Protein AF-A0AAV5VZK2-F1 (afdb_monomer_lite)

Structure (mmCIF, N/CA/C/O backbone):
data_AF-A0AAV5VZK2-F1
#
_entry.id   AF-A0AAV5VZK2-F1
#
loop_
_atom_site.group_PDB
_atom_site.id
_atom_site.type_symbol
_atom_site.label_atom_id
_atom_site.label_alt_id
_atom_site.label_comp_id
_atom_site.label_asym_id
_atom_site.label_entity_id
_atom_site.label_seq_id
_atom_site.pdbx_PDB_ins_code
_atom_site.Cartn_x
_atom_site.Cartn_y
_atom_site.Cartn_z
_atom_site.occupancy
_atom_site.B_iso_or_equiv
_atom_site.auth_seq_id
_atom_site.auth_comp_id
_atom_site.auth_asym_id
_atom_site.auth_atom_id
_atom_site.pdbx_PDB_model_num
ATOM 1 N N . VAL A 1 1 ? -7.277 -7.892 4.803 1.00 38.78 1 VAL A N 1
ATOM 2 C CA . VAL A 1 1 ? -8.184 -7.573 5.928 1.00 38.78 1 VAL A CA 1
ATOM 3 C C . VAL A 1 1 ? -9.281 -6.712 5.345 1.00 38.78 1 VAL A C 1
ATOM 5 O O . VAL A 1 1 ? -9.037 -5.548 5.056 1.00 38.78 1 VAL A O 1
ATOM 8 N N . SER A 1 2 ? -10.396 -7.343 4.994 1.00 33.97 2 SER A N 1
ATOM 9 C CA . SER A 1 2 ? -11.474 -6.736 4.218 1.00 33.97 2 SER A CA 1
ATOM 10 C C . SER A 1 2 ? -12.214 -5.711 5.072 1.00 33.97 2 SER A C 1
ATOM 12 O O . SER A 1 2 ? -12.758 -6.052 6.118 1.00 33.97 2 SER A O 1
ATOM 14 N N . ILE A 1 3 ? -12.228 -4.452 4.639 1.00 44.94 3 ILE A N 1
ATOM 15 C CA . ILE A 1 3 ? -13.077 -3.410 5.243 1.00 44.94 3 ILE A CA 1
ATOM 16 C C . ILE A 1 3 ? -14.571 -3.739 4.986 1.00 44.94 3 ILE A C 1
ATOM 18 O O . ILE A 1 3 ? -15.445 -3.261 5.705 1.00 44.94 3 ILE A O 1
ATOM 22 N N . ASP A 1 4 ? -14.838 -4.681 4.070 1.00 41.97 4 ASP A N 1
ATOM 23 C CA . ASP A 1 4 ? -16.128 -5.341 3.809 1.00 41.97 4 ASP A CA 1
ATOM 24 C C . ASP A 1 4 ? -16.755 -6.029 5.038 1.00 41.97 4 ASP A C 1
ATOM 26 O O . ASP A 1 4 ? -17.923 -6.394 5.011 1.00 41.97 4 ASP A O 1
ATOM 30 N N . VAL A 1 5 ? -16.016 -6.212 6.140 1.00 50.72 5 VAL A N 1
ATOM 31 C CA . VAL A 1 5 ? -16.560 -6.833 7.364 1.00 50.72 5 VAL A CA 1
ATOM 32 C C . VAL A 1 5 ? -17.522 -5.900 8.114 1.00 50.72 5 VAL A C 1
ATOM 34 O O . VAL A 1 5 ? -18.302 -6.364 8.944 1.00 50.72 5 VAL A O 1
ATOM 37 N N . LEU A 1 6 ? -17.492 -4.587 7.856 1.00 53.50 6 LEU A N 1
ATOM 38 C CA . LEU A 1 6 ? -18.352 -3.641 8.573 1.00 53.50 6 LEU A CA 1
ATOM 39 C C . LEU A 1 6 ? -19.623 -3.263 7.822 1.00 53.50 6 LEU A C 1
ATOM 41 O O . LEU A 1 6 ? -20.631 -3.054 8.488 1.00 53.50 6 LEU A O 1
ATOM 45 N N . PHE A 1 7 ? -19.609 -3.180 6.494 1.00 55.09 7 PHE A N 1
ATOM 46 C CA . PHE A 1 7 ? -20.708 -2.584 5.738 1.00 55.09 7 PHE A CA 1
ATOM 47 C C . PHE A 1 7 ? -21.110 -3.446 4.557 1.00 55.09 7 PHE A C 1
ATOM 49 O O . PHE A 1 7 ? -20.271 -3.804 3.735 1.00 55.09 7 PHE A O 1
ATOM 56 N N . GLU A 1 8 ? -22.409 -3.682 4.438 1.00 72.12 8 GLU A N 1
ATOM 57 C CA . GLU A 1 8 ? -22.997 -4.207 3.219 1.00 72.12 8 GLU A CA 1
ATOM 58 C C . GLU A 1 8 ? -23.688 -3.050 2.485 1.00 72.12 8 GLU A C 1
ATOM 60 O O . GLU A 1 8 ? -24.590 -2.404 3.039 1.00 72.12 8 GLU A O 1
ATOM 65 N N . PRO A 1 9 ? -23.217 -2.694 1.278 1.00 63.25 9 PRO A N 1
ATOM 66 C CA . PRO A 1 9 ? -23.783 -1.579 0.538 1.00 63.25 9 PRO A CA 1
ATOM 67 C C . PRO A 1 9 ? -25.185 -1.933 0.023 1.00 63.25 9 PRO A C 1
ATOM 69 O O . PRO A 1 9 ? -25.384 -2.987 -0.576 1.00 63.25 9 PRO A O 1
ATOM 72 N N . ILE A 1 10 ? -26.145 -1.019 0.189 1.00 72.56 10 ILE A N 1
ATOM 73 C CA . ILE A 1 10 ? -27.457 -1.068 -0.465 1.00 72.56 10 ILE A CA 1
ATOM 74 C C . ILE A 1 10 ? -27.559 0.115 -1.436 1.00 72.56 10 ILE A C 1
ATOM 76 O O . ILE A 1 10 ? -27.563 1.278 -1.013 1.00 72.56 10 ILE A O 1
ATOM 80 N N . PRO A 1 11 ? -27.711 -0.138 -2.742 1.00 58.00 11 PRO A N 1
ATOM 81 C CA . PRO A 1 11 ? -27.994 0.923 -3.691 1.00 58.00 11 PRO A CA 1
ATOM 82 C C . PRO A 1 11 ? -29.446 1.401 -3.514 1.00 58.00 11 PRO A C 1
ATOM 84 O O . PRO A 1 11 ? -30.382 0.756 -3.978 1.00 58.00 11 PRO A O 1
ATOM 87 N N . LEU A 1 12 ? -29.645 2.541 -2.849 1.00 56.56 12 LEU A N 1
ATOM 88 C CA . LEU A 1 12 ? -30.903 3.290 -2.881 1.00 56.56 12 LEU A CA 1
ATOM 89 C C . LEU A 1 12 ? -30.721 4.490 -3.819 1.00 56.56 12 LEU A C 1
ATOM 91 O O . LEU A 1 12 ? -29.703 5.173 -3.792 1.00 56.56 12 LEU A O 1
ATOM 95 N N . PHE A 1 13 ? -31.689 4.757 -4.691 1.00 53.31 13 PHE A N 1
ATOM 96 C CA . PHE A 1 13 ? -31.654 5.946 -5.545 1.00 53.31 13 PHE A CA 1
ATOM 97 C C . PHE A 1 13 ? -32.448 7.066 -4.858 1.00 53.31 13 PHE A C 1
ATOM 99 O O . PHE A 1 13 ? -33.573 6.800 -4.430 1.00 53.31 13 PHE A O 1
ATOM 106 N N . PRO A 1 14 ? -31.931 8.304 -4.727 1.00 59.03 14 PRO A N 1
ATOM 107 C CA . PRO A 1 14 ? -30.653 8.841 -5.220 1.00 59.03 14 PRO A CA 1
ATOM 108 C C . PRO A 1 14 ? -29.470 8.770 -4.221 1.00 59.03 14 PRO A C 1
ATOM 110 O O . PRO A 1 14 ? -28.439 9.390 -4.471 1.00 59.03 14 PRO A O 1
ATOM 113 N N . ALA A 1 15 ? -29.596 8.074 -3.085 1.00 49.94 15 ALA A N 1
ATOM 114 C CA . ALA A 1 15 ? -28.609 8.095 -2.000 1.00 49.94 15 ALA A CA 1
ATOM 115 C C . ALA A 1 15 ? -27.993 6.715 -1.710 1.00 49.94 15 ALA A C 1
ATOM 117 O O . ALA A 1 15 ? -28.696 5.784 -1.323 1.00 49.94 15 ALA A O 1
ATOM 118 N N . TYR A 1 16 ? -26.663 6.604 -1.796 1.00 53.25 16 TYR A N 1
ATOM 119 C CA . TYR A 1 16 ? -25.951 5.404 -1.350 1.00 53.25 16 TYR A CA 1
ATOM 120 C C . TYR A 1 16 ? -26.172 5.179 0.148 1.00 53.25 16 TYR A C 1
ATOM 122 O O . TYR A 1 16 ? -25.845 6.025 0.980 1.00 53.25 16 TYR A O 1
ATOM 130 N N . CYS A 1 17 ? -26.730 4.019 0.471 1.00 65.75 17 CYS A N 1
ATOM 131 C CA . CYS A 1 17 ? -26.975 3.556 1.823 1.00 65.75 17 CYS A CA 1
ATOM 132 C C . CYS A 1 17 ? -26.085 2.337 2.077 1.00 65.75 17 CYS A C 1
ATOM 134 O O . CYS A 1 17 ? -25.749 1.586 1.165 1.00 65.75 17 CYS A O 1
ATOM 136 N N . GLY A 1 18 ? -25.676 2.130 3.316 1.00 72.94 18 GLY A N 1
ATOM 137 C CA . GLY A 1 18 ? -25.038 0.895 3.743 1.00 72.94 18 GLY A CA 1
ATOM 138 C C . GLY A 1 18 ? -25.534 0.584 5.137 1.00 72.94 18 GLY A C 1
ATOM 139 O O . GLY A 1 18 ? -25.609 1.485 5.976 1.00 72.94 18 GLY A O 1
ATOM 140 N N . TYR A 1 19 ? -25.894 -0.668 5.384 1.00 74.56 19 TYR A N 1
ATOM 141 C CA . TYR A 1 19 ? -26.182 -1.124 6.735 1.00 74.56 19 TYR A CA 1
ATOM 142 C C . TYR A 1 19 ? -24.957 -1.844 7.275 1.00 74.56 19 TYR A C 1
ATOM 144 O O . TYR A 1 19 ? -24.182 -2.462 6.543 1.00 74.56 19 TYR A O 1
ATOM 152 N N . CYS A 1 20 ? -24.743 -1.694 8.573 1.00 78.06 20 CYS A N 1
ATOM 153 C CA . CYS A 1 20 ? -23.583 -2.272 9.211 1.00 78.06 20 CYS A CA 1
ATOM 154 C C . CYS A 1 20 ? -23.882 -3.692 9.674 1.00 78.06 20 CYS A C 1
ATOM 156 O O . CYS A 1 20 ? -24.775 -3.897 10.494 1.00 78.06 20 CYS A O 1
ATOM 158 N N . VAL A 1 21 ? -23.110 -4.653 9.177 1.00 83.44 21 VAL A N 1
ATOM 159 C CA . VAL A 1 21 ? -23.257 -6.087 9.491 1.00 83.44 21 VAL A CA 1
ATOM 160 C C . VAL A 1 21 ? -22.137 -6.618 10.388 1.00 83.44 21 VAL A C 1
ATOM 162 O O . VAL A 1 21 ? -22.147 -7.784 10.778 1.00 83.44 21 VAL A O 1
ATOM 165 N N . GLY A 1 22 ? -21.192 -5.756 10.775 1.00 80.94 22 GLY A N 1
ATOM 166 C CA . GLY A 1 22 ? -20.082 -6.126 11.647 1.00 80.94 22 GLY A CA 1
ATOM 167 C C . GLY A 1 22 ? -20.503 -6.444 13.087 1.00 80.94 22 GLY A C 1
ATOM 168 O O . GLY A 1 22 ? -21.535 -5.989 13.580 1.00 80.94 22 GLY A O 1
ATOM 169 N N . PHE A 1 23 ? -19.641 -7.170 13.803 1.00 82.50 23 PHE A N 1
ATOM 170 C CA . PHE A 1 23 ? -19.834 -7.571 15.206 1.00 82.50 23 PHE A CA 1
ATOM 171 C C . PHE A 1 23 ? -20.256 -6.415 16.135 1.00 82.50 23 PHE A C 1
ATOM 173 O O . PHE A 1 23 ? -21.161 -6.570 16.949 1.00 82.50 23 PHE A O 1
ATOM 180 N N . LEU A 1 24 ? -19.655 -5.228 15.983 1.00 77.25 24 LEU A N 1
ATOM 181 C CA . LEU A 1 24 ? -20.012 -4.050 16.787 1.00 77.25 24 LEU A CA 1
ATOM 182 C C . LEU A 1 24 ? -21.459 -3.593 16.550 1.00 77.25 24 LEU A C 1
ATOM 184 O O . LEU A 1 24 ? -22.137 -3.170 17.481 1.00 77.25 24 LEU A O 1
ATOM 188 N N . CYS A 1 25 ? -21.958 -3.728 15.326 1.00 83.38 25 CYS A N 1
ATOM 189 C CA . CYS A 1 25 ? -23.323 -3.348 14.980 1.00 83.38 25 CYS A CA 1
ATOM 190 C C . CYS A 1 25 ? -24.346 -4.380 15.468 1.00 83.38 25 CYS A C 1
ATOM 192 O O . CYS A 1 25 ? -25.429 -3.995 15.899 1.00 83.38 25 CYS A O 1
ATOM 194 N N . GLN A 1 26 ? -23.973 -5.664 15.536 1.00 88.94 26 GLN A N 1
ATOM 195 C CA . GLN A 1 26 ? -24.780 -6.697 16.204 1.00 88.94 26 GLN A CA 1
ATOM 196 C C . GLN A 1 26 ? -24.903 -6.463 17.718 1.00 88.94 26 GLN A C 1
ATOM 198 O O . GLN A 1 26 ? -25.914 -6.817 18.316 1.00 88.94 26 GLN A O 1
ATOM 203 N N . LEU A 1 27 ? -23.910 -5.813 18.334 1.00 89.69 27 LEU A N 1
ATOM 204 C CA . LEU A 1 27 ? -23.958 -5.375 19.733 1.00 89.69 27 LEU A CA 1
ATOM 205 C C . LEU A 1 27 ? -24.731 -4.059 19.942 1.00 89.69 27 LEU A C 1
ATOM 207 O O . LEU A 1 27 ? -24.754 -3.534 21.053 1.00 89.69 27 LEU A O 1
ATOM 211 N N . GLY A 1 28 ? -25.350 -3.505 18.895 1.00 91.88 28 GLY A N 1
ATOM 212 C CA . GLY A 1 28 ? -26.108 -2.257 18.973 1.00 91.88 28 GLY A CA 1
ATOM 213 C C . GLY A 1 28 ? -25.241 -0.999 19.066 1.00 91.88 28 GLY A C 1
ATOM 214 O O . GLY A 1 28 ? -25.749 0.063 19.424 1.00 91.88 28 GLY A O 1
ATOM 215 N N . VAL A 1 29 ? -23.941 -1.083 18.754 1.00 84.19 29 VAL A N 1
ATOM 216 C CA . VAL A 1 29 ? -23.065 0.095 18.742 1.00 84.19 29 VAL A CA 1
ATOM 217 C C . VAL A 1 29 ? -23.435 0.988 17.552 1.00 84.19 29 VAL A C 1
ATOM 219 O O . VAL A 1 29 ? -23.438 0.512 16.412 1.00 84.19 29 VAL A O 1
ATOM 222 N N . PRO A 1 30 ? -23.713 2.288 17.771 1.00 81.69 30 PRO A N 1
ATOM 223 C CA . PRO A 1 30 ? -24.041 3.195 16.681 1.00 81.69 30 PRO A CA 1
ATOM 224 C C . PRO A 1 30 ? -22.914 3.289 15.646 1.00 81.69 30 PRO A C 1
ATOM 226 O O . PRO A 1 30 ? -21.729 3.346 15.981 1.00 81.69 30 PRO A O 1
ATOM 229 N N . LEU A 1 31 ? -23.303 3.373 14.374 1.00 74.81 31 LEU A N 1
ATOM 230 C CA . LEU A 1 31 ? -22.411 3.346 13.211 1.00 74.81 31 LEU A CA 1
ATOM 231 C C . LEU A 1 31 ? -21.247 4.344 13.282 1.00 74.81 31 LEU A C 1
ATOM 233 O O . LEU A 1 31 ? -20.118 4.034 12.903 1.00 74.81 31 LEU A O 1
ATOM 237 N N . GLN A 1 32 ? -21.540 5.539 13.790 1.00 73.50 32 GLN A N 1
ATOM 238 C CA . GLN A 1 32 ? -20.591 6.639 13.940 1.00 73.50 32 GLN A CA 1
ATOM 239 C C . GLN A 1 32 ? -19.396 6.223 14.809 1.00 73.50 32 GLN A C 1
ATOM 241 O O . GLN A 1 32 ? -18.252 6.519 14.469 1.00 73.50 32 GLN A O 1
ATOM 246 N N . TYR A 1 33 ? -19.646 5.468 15.884 1.00 68.62 33 TYR A N 1
ATOM 247 C CA . TYR A 1 33 ? -18.600 4.980 16.781 1.00 68.62 33 TYR A CA 1
ATOM 248 C C . TYR A 1 33 ? -17.798 3.834 16.165 1.00 68.62 33 TYR A C 1
ATOM 250 O O . TYR A 1 33 ? -16.581 3.794 16.327 1.00 68.62 33 TYR A O 1
ATOM 258 N N . SER A 1 34 ? -18.442 2.941 15.412 1.00 73.38 34 SER A N 1
ATOM 259 C CA . SER A 1 34 ? -17.761 1.837 14.719 1.00 73.38 34 SER A CA 1
ATOM 260 C C . SER A 1 34 ? -16.799 2.343 13.637 1.00 73.38 34 SER A C 1
ATOM 262 O O . SER A 1 34 ? -15.664 1.872 13.548 1.00 73.38 34 SER A O 1
ATOM 264 N N . LEU A 1 35 ? -17.210 3.348 12.854 1.00 74.19 35 LEU A N 1
ATOM 265 C CA . LEU A 1 35 ? -16.345 3.988 11.861 1.00 74.19 35 LEU A CA 1
ATOM 266 C C . LEU A 1 35 ? -15.203 4.767 12.528 1.00 74.19 35 LEU A C 1
ATOM 268 O O . LEU A 1 35 ? -14.050 4.625 12.122 1.00 74.19 35 LEU A O 1
ATOM 272 N N . ALA A 1 36 ? -15.504 5.536 13.579 1.00 68.75 36 ALA A N 1
ATOM 273 C CA . ALA A 1 36 ? -14.487 6.251 1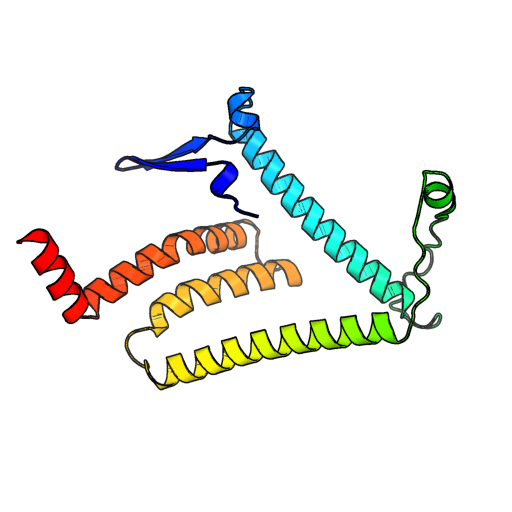4.347 1.00 68.75 36 ALA A CA 1
ATOM 274 C C . ALA A 1 36 ? -13.442 5.290 14.938 1.00 68.75 36 ALA A C 1
ATOM 276 O O . ALA A 1 36 ? -12.245 5.555 14.850 1.00 68.75 36 ALA A O 1
ATOM 277 N N . ALA A 1 37 ? -13.874 4.140 15.463 1.00 69.94 37 ALA A N 1
ATOM 278 C CA . ALA A 1 37 ? -12.983 3.104 15.974 1.00 69.94 37 ALA A CA 1
ATOM 279 C C . ALA A 1 37 ? -12.104 2.495 14.870 1.00 69.94 37 ALA A C 1
ATOM 281 O O . ALA A 1 37 ? -10.905 2.324 15.074 1.00 69.94 37 ALA A O 1
ATOM 282 N N . ALA A 1 38 ? -12.658 2.210 13.688 1.00 71.06 38 ALA A N 1
ATOM 283 C CA . ALA A 1 38 ? -11.893 1.670 12.564 1.00 71.06 38 ALA A CA 1
ATOM 284 C C . ALA A 1 38 ? -10.815 2.650 12.069 1.00 71.06 38 ALA A C 1
ATOM 286 O O . ALA A 1 38 ? -9.658 2.263 11.896 1.00 71.06 38 ALA A O 1
ATOM 287 N N . VAL A 1 39 ? -11.169 3.929 11.905 1.00 73.00 39 VAL A N 1
ATOM 288 C CA . VAL A 1 39 ? -10.223 4.990 11.521 1.00 73.00 39 VAL A CA 1
ATOM 289 C C . VAL A 1 39 ? -9.148 5.171 12.593 1.00 73.00 39 VAL A C 1
ATOM 291 O O . VAL A 1 39 ? -7.964 5.242 12.271 1.00 73.00 39 VAL A O 1
ATOM 294 N N . PHE A 1 40 ? -9.533 5.167 13.871 1.00 63.59 40 PHE A N 1
ATOM 295 C CA . PHE A 1 40 ? -8.599 5.255 14.991 1.00 63.59 40 PHE A CA 1
ATOM 296 C C . PHE A 1 40 ? -7.623 4.071 15.031 1.00 63.59 40 PHE A C 1
ATOM 298 O O . PHE A 1 40 ? -6.425 4.259 15.240 1.00 63.59 40 PHE A O 1
ATOM 305 N N . LEU A 1 41 ? -8.091 2.844 14.793 1.00 62.31 41 LEU A N 1
ATOM 306 C CA . LEU A 1 41 ? -7.234 1.656 14.730 1.00 62.31 41 LEU A CA 1
ATOM 307 C C . LEU A 1 41 ? -6.271 1.713 13.542 1.00 62.31 41 LEU A C 1
ATOM 309 O O . LEU A 1 41 ? -5.088 1.417 13.704 1.00 62.31 41 LEU A O 1
ATOM 313 N N . LEU A 1 42 ? -6.743 2.141 12.371 1.00 70.81 42 LEU A N 1
ATOM 314 C CA . LEU A 1 42 ? -5.901 2.289 11.186 1.00 70.81 42 LEU A CA 1
ATOM 315 C C . LEU A 1 42 ? -4.817 3.358 11.393 1.00 70.81 42 LEU A C 1
ATOM 317 O O . LEU A 1 42 ? -3.651 3.125 11.070 1.00 70.81 42 LEU A O 1
ATOM 321 N N . ALA A 1 43 ? -5.175 4.490 12.004 1.00 68.31 43 ALA A N 1
ATOM 322 C CA . ALA A 1 43 ? -4.229 5.537 12.378 1.00 68.31 43 ALA A CA 1
ATOM 323 C C . ALA A 1 43 ? -3.183 5.023 13.383 1.00 68.31 43 ALA A C 1
ATOM 325 O O . ALA A 1 43 ? -1.989 5.257 13.201 1.00 68.31 43 ALA A O 1
ATOM 326 N N . ASN A 1 44 ? -3.598 4.249 14.391 1.00 54.94 44 ASN A N 1
ATOM 327 C CA . ASN A 1 44 ? -2.678 3.637 15.354 1.00 54.94 44 ASN A CA 1
ATOM 328 C C . ASN A 1 44 ? -1.706 2.647 14.701 1.00 54.94 44 ASN A C 1
ATOM 330 O O . ASN A 1 44 ? -0.529 2.629 15.058 1.00 54.94 44 ASN A O 1
ATOM 334 N N . VAL A 1 45 ? -2.161 1.855 13.725 1.00 71.00 45 VAL A N 1
ATOM 335 C CA . VAL A 1 45 ? -1.278 0.973 12.945 1.00 71.00 45 VAL A CA 1
ATOM 336 C C . VAL A 1 45 ? -0.257 1.798 12.156 1.00 71.00 45 VAL A C 1
ATOM 338 O O . VAL A 1 45 ? 0.930 1.475 12.179 1.00 71.00 45 VAL A O 1
ATOM 341 N N . GLY A 1 46 ? -0.680 2.898 11.528 1.00 71.94 46 GLY A N 1
ATOM 342 C CA . GLY A 1 46 ? 0.220 3.824 10.835 1.00 71.94 46 GLY A CA 1
ATOM 343 C C . GLY A 1 46 ? 1.285 4.424 11.759 1.00 71.94 46 GLY A C 1
ATOM 344 O O . GLY A 1 46 ? 2.479 4.334 11.470 1.00 71.94 46 GLY A O 1
ATOM 345 N N . VAL A 1 47 ? 0.876 4.958 12.914 1.00 67.44 47 VAL A N 1
ATOM 346 C CA . VAL A 1 47 ? 1.789 5.519 13.926 1.00 67.44 47 VAL A CA 1
ATOM 347 C C . VAL A 1 47 ? 2.752 4.452 14.448 1.00 67.44 47 VAL A C 1
ATOM 349 O O . VAL A 1 47 ? 3.951 4.707 14.549 1.00 67.44 47 VAL A O 1
ATOM 352 N N . ALA A 1 48 ? 2.273 3.236 14.718 1.00 55.34 48 ALA A N 1
ATOM 353 C CA . ALA A 1 48 ? 3.118 2.136 15.174 1.00 55.34 48 ALA A CA 1
ATOM 354 C C . ALA A 1 48 ? 4.191 1.762 14.139 1.00 55.34 48 ALA A C 1
ATOM 356 O O . ALA A 1 48 ? 5.345 1.545 14.510 1.00 55.34 48 ALA A O 1
ATOM 357 N N . ILE A 1 49 ? 3.846 1.739 12.848 1.00 71.50 49 ILE A N 1
ATOM 358 C CA . ILE A 1 49 ? 4.802 1.483 11.762 1.00 71.50 49 ILE A CA 1
ATOM 359 C C . ILE A 1 49 ? 5.852 2.596 11.699 1.00 71.50 49 ILE A C 1
ATOM 361 O O . ILE A 1 49 ? 7.045 2.298 11.651 1.00 71.50 49 ILE A O 1
ATOM 365 N N . VAL A 1 50 ? 5.443 3.866 11.757 1.00 69.06 50 VAL A N 1
ATOM 366 C CA . VAL A 1 50 ? 6.367 5.013 11.711 1.00 69.06 50 VAL A CA 1
ATOM 367 C C . VAL A 1 50 ? 7.303 5.017 12.916 1.00 69.06 50 VAL A C 1
ATOM 369 O O . VAL A 1 50 ? 8.515 5.142 12.745 1.00 69.06 50 VAL A O 1
ATOM 372 N N . VAL A 1 51 ? 6.783 4.805 14.126 1.00 62.78 51 VAL A N 1
ATOM 373 C CA . VAL A 1 51 ? 7.591 4.717 15.351 1.00 62.78 51 VAL A CA 1
ATOM 374 C C . VAL A 1 51 ? 8.545 3.525 15.287 1.00 62.78 51 VAL A C 1
ATOM 376 O O . VAL A 1 51 ? 9.714 3.666 15.641 1.00 62.78 51 VAL A O 1
ATOM 379 N N . CYS A 1 52 ? 8.099 2.370 14.784 1.00 58.66 52 CYS A N 1
ATOM 380 C CA . CYS A 1 52 ? 8.950 1.193 14.603 1.00 58.66 52 CYS A CA 1
ATOM 381 C C . CYS A 1 52 ? 10.078 1.462 13.595 1.00 58.66 52 CYS A C 1
ATOM 383 O O . CYS A 1 52 ? 11.243 1.170 13.871 1.00 58.66 52 CYS A O 1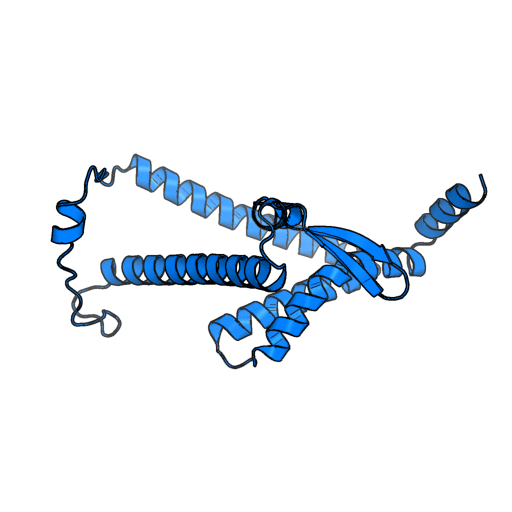
ATOM 385 N N . CYS A 1 53 ? 9.760 2.085 12.458 1.00 67.00 53 CYS A N 1
ATOM 386 C CA . CYS A 1 53 ? 10.735 2.509 11.460 1.00 67.00 53 CYS A CA 1
ATOM 387 C C . CYS A 1 53 ? 11.724 3.522 12.039 1.00 67.00 53 CYS A C 1
ATOM 389 O O . CYS A 1 53 ? 12.928 3.365 11.842 1.00 67.00 53 CYS A O 1
ATOM 391 N N . LEU A 1 54 ? 11.251 4.514 12.791 1.00 66.56 54 LEU A N 1
ATOM 392 C CA . LEU A 1 54 ? 12.086 5.526 13.427 1.00 66.56 54 LEU A CA 1
ATOM 393 C C . LEU A 1 54 ? 13.032 4.884 14.445 1.00 66.56 54 LEU A C 1
ATOM 395 O O . LEU A 1 54 ? 14.240 5.079 14.347 1.00 66.56 54 LEU A O 1
ATOM 399 N N . TYR A 1 55 ? 12.532 4.033 15.342 1.00 67.81 55 TYR A N 1
ATOM 400 C CA . TYR A 1 55 ? 13.372 3.281 16.281 1.00 67.81 55 TYR A CA 1
ATOM 401 C C . TYR A 1 55 ? 14.418 2.436 15.566 1.00 67.81 55 TYR A C 1
ATOM 403 O O . TYR A 1 55 ? 15.597 2.451 15.920 1.00 67.81 55 TYR A O 1
ATOM 411 N N . ARG A 1 56 ? 14.002 1.728 14.515 1.00 63.34 56 ARG A N 1
ATOM 412 C CA . ARG A 1 56 ? 14.894 0.893 13.716 1.00 63.34 56 ARG A CA 1
ATOM 413 C C . ARG A 1 56 ? 16.012 1.719 13.083 1.00 63.34 56 ARG A C 1
ATOM 415 O O . ARG A 1 56 ? 17.166 1.308 13.161 1.00 63.34 56 ARG A O 1
ATOM 422 N N . HIS A 1 57 ? 15.716 2.898 12.546 1.00 63.72 57 HIS A N 1
ATOM 423 C CA . HIS A 1 57 ? 16.734 3.787 11.981 1.00 63.72 57 HIS A CA 1
ATOM 424 C C . HIS A 1 57 ? 17.644 4.398 13.057 1.00 63.72 57 HIS A C 1
ATOM 426 O O . HIS A 1 57 ? 18.859 4.448 12.874 1.00 63.72 57 HIS A O 1
ATOM 432 N N . GLN A 1 58 ? 17.102 4.759 14.222 1.00 68.38 58 GLN A N 1
ATOM 433 C CA . GLN A 1 58 ? 17.876 5.297 15.348 1.00 68.38 58 GLN A CA 1
ATOM 434 C C . GLN A 1 58 ? 18.906 4.299 15.905 1.00 68.38 58 GLN A C 1
ATOM 436 O O . GLN A 1 58 ? 19.980 4.701 16.358 1.00 68.38 58 GLN A O 1
ATOM 441 N N . THR A 1 59 ? 18.629 2.993 15.813 1.00 59.97 59 THR A N 1
ATOM 442 C CA . THR A 1 59 ? 19.590 1.950 16.220 1.00 59.97 59 THR A CA 1
ATOM 443 C C . THR A 1 59 ? 20.766 1.773 15.256 1.00 59.97 59 THR A C 1
ATOM 445 O O . THR A 1 59 ? 21.803 1.261 15.669 1.00 59.97 59 THR A O 1
ATOM 448 N N . ILE A 1 60 ? 20.628 2.204 13.997 1.00 62.06 60 ILE A N 1
ATOM 449 C CA . ILE A 1 60 ? 21.651 2.048 12.947 1.00 62.06 60 ILE A CA 1
ATOM 450 C C . ILE A 1 60 ? 22.580 3.271 12.884 1.00 62.06 60 ILE A C 1
ATOM 452 O O . ILE A 1 60 ? 23.736 3.153 12.482 1.00 62.06 60 ILE A O 1
ATOM 456 N N . LEU A 1 61 ? 22.110 4.446 13.307 1.00 55.78 61 LEU A N 1
ATOM 457 C CA . LEU A 1 61 ? 22.901 5.674 13.272 1.00 55.78 61 LEU A CA 1
ATOM 458 C C . LEU A 1 61 ? 24.115 5.613 14.217 1.00 55.78 61 LEU A C 1
ATOM 460 O O . LEU A 1 61 ? 23.999 5.277 15.403 1.00 55.78 61 LEU A O 1
ATOM 464 N N . LEU A 1 62 ? 25.283 6.004 13.697 1.00 70.44 62 LEU A N 1
ATOM 465 C CA . LEU A 1 62 ? 26.516 6.189 14.469 1.00 70.44 62 LEU A CA 1
ATOM 466 C C . LEU A 1 62 ? 26.290 7.214 15.591 1.00 70.44 62 LEU A C 1
ATOM 468 O O . LEU A 1 62 ? 25.547 8.185 15.429 1.00 70.44 62 LEU A O 1
ATOM 472 N N . SER A 1 63 ? 26.930 6.998 16.742 1.00 72.50 63 SER A N 1
ATOM 473 C CA . SER A 1 63 ? 26.779 7.835 17.946 1.00 72.50 63 SER A CA 1
ATOM 474 C C . SER A 1 63 ? 27.134 9.311 17.734 1.00 72.50 63 SER A C 1
ATOM 476 O O . SER A 1 63 ? 26.668 10.157 18.491 1.00 72.50 63 SER A O 1
ATOM 478 N N . THR A 1 64 ? 27.910 9.626 16.699 1.00 79.19 64 THR A N 1
ATOM 479 C CA . THR A 1 64 ? 28.349 10.981 16.344 1.00 79.19 64 THR A CA 1
ATOM 480 C C . THR A 1 64 ? 27.412 11.712 15.377 1.00 79.19 64 THR A C 1
ATOM 482 O O . THR A 1 64 ? 27.592 12.909 15.166 1.00 79.19 64 THR A O 1
ATOM 485 N N . SER A 1 65 ? 26.410 11.042 14.788 1.00 80.00 65 SER A N 1
ATOM 486 C CA . SER A 1 65 ? 25.539 11.674 13.785 1.00 80.00 65 SER A CA 1
ATOM 487 C C . SER A 1 65 ? 24.538 12.654 14.415 1.00 80.00 65 SER A C 1
ATOM 489 O O . SER A 1 65 ? 23.956 12.376 15.465 1.00 80.00 65 SER A O 1
ATOM 491 N N . SER A 1 66 ? 24.298 13.788 13.753 1.00 79.31 66 SER A N 1
ATOM 492 C CA . SER A 1 66 ? 23.331 14.816 14.175 1.00 79.31 66 SER A CA 1
ATOM 493 C C . SER A 1 66 ? 21.869 14.358 14.106 1.00 79.31 66 SER A C 1
ATOM 495 O O . SER A 1 66 ? 21.029 14.916 14.803 1.00 79.31 66 SER A O 1
ATOM 497 N N . PHE A 1 67 ? 21.573 13.324 13.311 1.00 70.12 67 PHE A N 1
ATOM 498 C CA . PHE A 1 67 ? 20.236 12.739 13.154 1.00 70.12 67 PHE A CA 1
ATOM 499 C C . PHE A 1 67 ? 19.896 11.684 14.213 1.00 70.12 67 PHE A C 1
ATOM 501 O O . PHE A 1 67 ? 18.758 11.205 14.276 1.00 70.12 67 PHE A O 1
ATOM 508 N N . LYS A 1 68 ? 20.870 11.297 15.047 1.00 73.19 68 LYS A N 1
ATOM 509 C CA . LYS A 1 68 ? 20.615 10.414 16.179 1.00 73.19 68 LYS A CA 1
ATOM 510 C C . LYS A 1 68 ? 19.930 11.227 17.269 1.00 73.19 68 LYS A C 1
ATOM 512 O O . LYS A 1 68 ? 20.489 12.218 17.736 1.00 73.19 68 LYS A O 1
ATOM 517 N N . LEU A 1 69 ? 18.731 10.816 17.670 1.00 76.94 69 LEU A N 1
ATOM 518 C CA . LEU A 1 69 ? 17.989 11.425 18.767 1.00 76.94 69 LEU A CA 1
ATOM 519 C C . LEU A 1 69 ? 18.832 11.284 20.035 1.00 76.94 69 LEU A C 1
ATOM 521 O O . LEU A 1 69 ? 18.920 10.222 20.654 1.00 76.94 69 LEU A O 1
ATOM 525 N N . LYS A 1 70 ? 19.536 12.363 20.377 1.00 61.00 70 LYS A N 1
ATOM 526 C CA . LYS A 1 70 ? 20.312 12.463 21.605 1.00 61.00 70 LYS A CA 1
ATOM 527 C C . LYS A 1 70 ? 19.292 12.413 22.733 1.00 61.00 70 LYS A C 1
ATOM 529 O O . LYS A 1 70 ? 18.425 13.272 22.784 1.00 61.00 70 LYS A O 1
ATOM 534 N N . THR A 1 71 ? 19.401 11.409 23.601 1.00 58.09 71 THR A N 1
ATOM 535 C CA . THR A 1 71 ? 18.552 11.150 24.784 1.00 58.09 71 THR A CA 1
ATOM 536 C C . THR A 1 71 ? 17.234 10.394 24.566 1.00 58.09 71 THR A C 1
ATOM 538 O O . THR A 1 71 ? 16.165 10.851 24.949 1.00 58.09 71 THR A O 1
ATOM 541 N N . PHE A 1 72 ? 17.310 9.144 24.096 1.00 53.16 72 PHE A N 1
ATOM 542 C CA . PHE A 1 72 ? 16.346 8.139 24.561 1.00 53.16 72 PHE A CA 1
ATOM 543 C C . PHE A 1 72 ? 17.028 6.784 24.784 1.00 53.16 72 PHE A C 1
ATOM 545 O O . PHE A 1 72 ? 17.250 6.013 23.855 1.00 53.16 72 PHE A O 1
ATOM 552 N N . TYR A 1 73 ? 17.383 6.508 26.039 1.00 56.38 73 TYR A N 1
ATOM 553 C CA . TYR A 1 73 ? 17.608 5.151 26.529 1.00 56.38 73 TYR A CA 1
ATOM 554 C C . TYR A 1 73 ? 16.304 4.730 27.210 1.00 56.38 73 TYR A C 1
ATOM 556 O O . TYR A 1 73 ? 16.151 4.996 28.403 1.00 56.38 73 TYR A O 1
ATOM 564 N N . PRO A 1 74 ? 15.317 4.157 26.494 1.00 55.41 74 PRO A N 1
ATOM 565 C CA . PRO A 1 74 ? 14.162 3.613 27.179 1.00 55.41 74 PRO A CA 1
ATOM 566 C C . PRO A 1 74 ? 14.667 2.495 28.072 1.00 55.41 74 PRO A C 1
ATOM 568 O O . PRO A 1 74 ? 15.240 1.516 27.584 1.00 55.41 74 PRO A O 1
ATOM 571 N N . ASP A 1 75 ? 14.452 2.632 29.375 1.00 55.69 75 ASP A N 1
ATOM 572 C CA . ASP A 1 75 ? 14.597 1.517 30.289 1.00 55.69 75 ASP A CA 1
ATOM 573 C C . ASP A 1 75 ? 13.529 0.470 29.943 1.00 55.69 75 ASP A C 1
ATOM 575 O O . ASP A 1 75 ? 12.449 0.429 30.518 1.00 55.69 75 ASP A O 1
ATOM 579 N N . ILE A 1 76 ? 13.811 -0.386 28.962 1.00 63.25 76 ILE A N 1
ATOM 580 C CA . ILE A 1 76 ? 12.949 -1.500 28.554 1.00 63.25 76 ILE A CA 1
ATOM 581 C C . ILE A 1 76 ? 12.915 -2.621 29.609 1.00 63.25 76 ILE A C 1
ATOM 583 O O . ILE A 1 76 ? 12.313 -3.670 29.363 1.00 63.25 76 ILE A O 1
ATOM 587 N N . SER A 1 77 ? 13.503 -2.426 30.803 1.00 70.12 77 SER A N 1
ATOM 588 C CA . SER A 1 77 ? 13.377 -3.369 31.922 1.00 70.12 77 SER A CA 1
ATOM 589 C C . SER A 1 77 ? 11.923 -3.585 32.345 1.00 70.12 77 SER A C 1
ATOM 591 O O . SER A 1 77 ? 11.604 -4.642 32.889 1.00 70.12 77 SER A O 1
ATOM 593 N N . TRP A 1 78 ? 11.024 -2.636 32.056 1.00 61.53 78 TRP A N 1
ATOM 594 C CA . TRP A 1 78 ? 9.588 -2.801 32.289 1.00 61.53 78 TRP A CA 1
ATOM 595 C C . TRP A 1 78 ? 8.953 -3.827 31.333 1.00 61.53 78 TRP A C 1
ATOM 597 O O . TRP A 1 78 ? 8.108 -4.607 31.766 1.00 61.53 78 TRP A O 1
ATOM 607 N N . ILE A 1 79 ? 9.402 -3.896 30.070 1.00 57.78 79 ILE A N 1
ATOM 608 C CA . ILE A 1 79 ? 8.975 -4.911 29.084 1.00 57.78 79 ILE A CA 1
ATOM 609 C C . ILE A 1 79 ? 9.557 -6.273 29.471 1.00 57.78 79 ILE A C 1
ATOM 611 O O . ILE A 1 79 ? 8.859 -7.286 29.445 1.00 57.78 79 ILE A O 1
ATOM 615 N N . ARG A 1 80 ? 10.813 -6.280 29.939 1.00 54.47 80 ARG A N 1
ATOM 616 C CA . ARG A 1 80 ? 11.522 -7.471 30.430 1.00 54.47 80 ARG A CA 1
ATOM 617 C C . ARG A 1 80 ? 10.834 -8.143 31.630 1.00 54.47 80 ARG A C 1
ATOM 619 O O . ARG A 1 80 ? 11.054 -9.319 31.883 1.00 54.47 80 ARG A O 1
ATOM 626 N N . ARG A 1 81 ? 9.998 -7.414 32.377 1.00 63.25 81 ARG A N 1
ATOM 627 C CA . ARG A 1 81 ? 9.263 -7.929 33.546 1.00 63.25 81 ARG A CA 1
ATOM 628 C C . ARG A 1 81 ? 7.844 -8.426 33.234 1.00 63.25 81 ARG A C 1
ATOM 630 O O . ARG A 1 81 ? 7.237 -9.034 34.108 1.00 63.25 81 ARG A O 1
ATOM 637 N N . ARG A 1 82 ? 7.301 -8.188 32.029 1.00 55.34 82 ARG A N 1
ATOM 638 C CA . ARG A 1 82 ? 5.880 -8.446 31.700 1.00 55.34 82 ARG A CA 1
ATOM 639 C C . ARG A 1 82 ? 5.592 -9.706 30.868 1.00 55.34 82 ARG A C 1
ATOM 641 O O . ARG A 1 82 ? 4.447 -9.892 30.471 1.00 55.34 82 ARG A O 1
ATOM 648 N N . GLY A 1 83 ? 6.565 -10.592 30.639 1.00 64.44 83 GLY A N 1
ATOM 649 C CA . GLY A 1 83 ? 6.300 -11.922 30.064 1.00 64.44 83 GLY A CA 1
ATOM 650 C C . GLY A 1 83 ? 7.334 -12.417 29.053 1.00 64.44 83 GLY A C 1
ATOM 651 O O . GLY A 1 83 ? 8.406 -11.838 28.912 1.00 64.44 83 GLY A O 1
ATOM 652 N N . THR A 1 84 ? 7.006 -13.513 28.363 1.00 42.78 84 THR A N 1
ATOM 653 C CA . THR A 1 84 ? 7.862 -14.247 27.416 1.00 42.78 84 THR A CA 1
ATOM 654 C C . THR A 1 84 ? 8.177 -13.429 26.163 1.00 42.78 84 THR A C 1
ATOM 656 O O . THR A 1 84 ? 7.434 -13.452 25.184 1.00 42.78 84 THR A O 1
ATOM 659 N N . TYR A 1 85 ? 9.299 -12.716 26.172 1.00 46.94 85 TYR A N 1
ATOM 660 C CA . TYR A 1 85 ? 9.892 -12.157 24.960 1.00 46.94 85 TYR A CA 1
ATOM 661 C C . TYR A 1 85 ? 10.821 -13.191 24.327 1.00 46.94 85 TYR A C 1
ATOM 663 O O . TYR A 1 85 ? 11.699 -13.755 24.979 1.00 46.94 85 TYR A O 1
ATOM 671 N N . VAL A 1 86 ? 10.646 -13.417 23.029 1.00 40.78 86 VAL A N 1
ATOM 672 C CA . VAL A 1 86 ? 11.581 -14.217 22.241 1.00 40.78 86 VAL A CA 1
ATOM 673 C C . VAL A 1 86 ? 12.586 -13.260 21.617 1.00 40.78 86 VAL A C 1
ATOM 675 O O . VAL A 1 86 ? 12.285 -12.536 20.670 1.00 40.78 86 VAL A O 1
ATOM 678 N N . ALA A 1 87 ? 13.784 -13.219 22.192 1.00 45.41 87 ALA A N 1
ATOM 679 C CA . ALA A 1 87 ? 14.910 -12.515 21.604 1.00 45.41 87 ALA A CA 1
ATOM 680 C C . ALA A 1 87 ? 15.563 -13.435 20.567 1.00 45.41 87 ALA A C 1
ATOM 682 O O . ALA A 1 87 ? 16.234 -14.403 20.919 1.00 45.41 87 ALA A O 1
ATOM 683 N N . TYR A 1 88 ? 15.357 -13.148 19.284 1.00 44.66 88 TYR A N 1
ATOM 684 C CA . TYR A 1 88 ? 16.043 -13.867 18.216 1.00 44.66 88 TYR A CA 1
ATOM 685 C C . TYR A 1 88 ? 17.431 -13.270 18.016 1.00 44.66 88 TYR A C 1
ATOM 687 O O . TYR A 1 88 ? 17.574 -12.096 17.662 1.00 44.66 88 TYR A O 1
ATOM 695 N N . ASN A 1 89 ? 18.465 -14.087 18.214 1.00 64.00 89 ASN A N 1
ATOM 696 C CA . ASN A 1 89 ? 19.791 -13.727 17.739 1.00 64.00 89 ASN A CA 1
ATOM 697 C C . ASN A 1 89 ? 19.737 -13.579 16.219 1.00 64.00 89 ASN A C 1
ATOM 699 O O . ASN A 1 89 ? 19.139 -14.402 15.524 1.00 64.00 89 ASN A O 1
ATOM 703 N N . ARG A 1 90 ? 20.351 -12.511 15.703 1.00 48.09 90 ARG A N 1
ATOM 704 C CA . ARG A 1 90 ? 20.440 -12.277 14.261 1.00 48.09 90 ARG A CA 1
ATOM 705 C C . ARG A 1 90 ? 21.306 -13.372 13.646 1.00 48.09 90 ARG A C 1
ATOM 707 O O . ARG A 1 90 ? 22.528 -13.278 13.663 1.00 48.09 90 ARG A O 1
ATOM 714 N N . THR A 1 91 ? 20.674 -14.417 13.129 1.00 76.06 91 THR A N 1
ATOM 715 C CA . THR A 1 91 ? 21.357 -15.448 12.350 1.00 76.06 91 THR A CA 1
ATOM 716 C C . THR A 1 91 ? 21.471 -14.991 10.894 1.00 76.06 91 THR A C 1
ATOM 718 O O . THR A 1 91 ? 20.605 -14.249 10.411 1.00 76.06 91 THR A O 1
ATOM 721 N N . PRO A 1 92 ? 22.501 -15.438 10.154 1.00 80.62 92 PRO A N 1
ATOM 722 C CA . PRO A 1 92 ? 22.619 -15.147 8.723 1.00 80.62 92 PRO A CA 1
ATOM 723 C C . PRO A 1 92 ? 21.381 -15.608 7.932 1.00 80.62 92 PRO A C 1
ATOM 725 O O . PRO A 1 92 ? 21.012 -14.976 6.947 1.00 80.62 92 PRO A O 1
ATOM 728 N N . VAL A 1 93 ? 20.682 -16.642 8.414 1.00 68.25 93 VAL A N 1
ATOM 729 C CA . VAL A 1 93 ? 19.430 -17.149 7.831 1.00 68.25 93 VAL A CA 1
ATOM 730 C C . VAL A 1 93 ? 18.305 -16.109 7.893 1.00 68.25 93 VAL A C 1
ATOM 732 O O . VAL A 1 93 ? 17.672 -15.835 6.877 1.00 68.25 93 VAL A O 1
ATOM 735 N N . ILE A 1 94 ? 18.074 -15.478 9.052 1.00 58.88 94 ILE A N 1
ATOM 736 C CA . ILE A 1 94 ? 17.021 -14.455 9.216 1.00 58.88 94 ILE A CA 1
ATOM 737 C C . ILE A 1 94 ? 17.319 -13.223 8.353 1.00 58.88 94 ILE A C 1
ATOM 739 O O . ILE A 1 94 ? 16.415 -12.648 7.745 1.00 58.88 94 ILE A O 1
ATOM 743 N N . VAL A 1 95 ? 18.594 -12.836 8.260 1.00 72.00 95 VAL A N 1
ATOM 744 C CA . VAL A 1 95 ? 19.038 -11.749 7.375 1.00 72.00 95 VAL A CA 1
ATOM 745 C C . VAL A 1 95 ? 18.781 -12.106 5.909 1.00 72.00 95 VAL A C 1
ATOM 747 O O . VAL A 1 95 ? 18.242 -11.281 5.173 1.00 72.00 95 VAL A O 1
ATOM 750 N N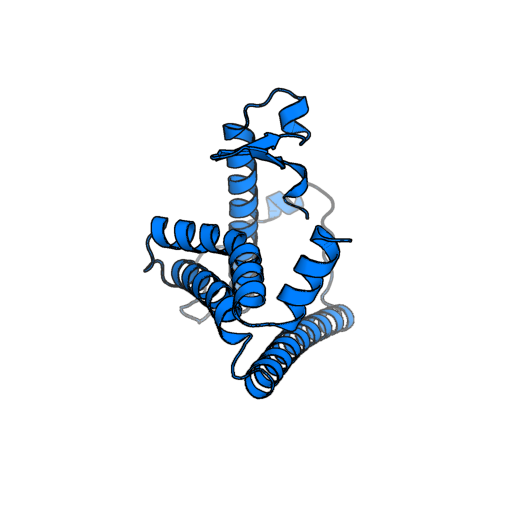 . GLY A 1 96 ? 19.081 -13.343 5.503 1.00 80.50 96 GLY A N 1
ATOM 751 C CA . GLY A 1 96 ? 18.800 -13.851 4.159 1.00 80.50 96 GLY A CA 1
ATOM 752 C C . GLY A 1 96 ? 17.313 -13.796 3.795 1.00 80.50 96 GLY A C 1
ATOM 753 O O . GLY A 1 96 ? 16.970 -13.296 2.727 1.00 80.50 96 GLY A O 1
ATOM 754 N N . ILE A 1 97 ? 16.423 -14.214 4.703 1.00 64.94 97 ILE A N 1
ATOM 755 C CA . ILE A 1 97 ? 14.962 -14.141 4.505 1.00 64.94 97 ILE A CA 1
ATOM 756 C C . ILE A 1 97 ? 14.503 -12.690 4.302 1.00 64.94 97 ILE A C 1
ATOM 758 O O . ILE A 1 97 ? 13.673 -12.414 3.437 1.00 64.94 97 ILE A O 1
ATOM 762 N N . PHE A 1 98 ? 15.051 -11.746 5.068 1.00 58.47 98 PHE A N 1
ATOM 763 C CA . PHE A 1 98 ? 14.673 -10.337 4.954 1.00 58.47 98 PHE A CA 1
ATOM 764 C C . PHE A 1 98 ? 15.138 -9.717 3.629 1.00 58.47 98 PHE A C 1
ATOM 766 O O . PHE A 1 98 ? 14.374 -9.000 2.985 1.00 58.47 98 PHE A O 1
ATOM 773 N N . ILE A 1 99 ? 16.367 -10.022 3.198 1.00 78.25 99 ILE A N 1
ATOM 774 C CA . ILE A 1 99 ? 16.893 -9.595 1.893 1.00 78.25 99 ILE A CA 1
ATOM 775 C C . ILE A 1 99 ? 16.025 -10.162 0.766 1.00 78.25 99 ILE A C 1
ATOM 777 O O . ILE A 1 99 ? 15.640 -9.423 -0.138 1.00 78.25 99 ILE A O 1
ATOM 781 N N . PHE A 1 100 ? 15.663 -11.444 0.854 1.00 79.69 100 PHE A N 1
ATOM 782 C CA . PHE A 1 100 ? 14.774 -12.093 -0.105 1.00 79.69 100 PHE A CA 1
ATOM 783 C C . PHE A 1 100 ? 13.413 -11.389 -0.190 1.00 79.69 100 PHE A C 1
ATOM 785 O O . PHE A 1 100 ? 12.956 -11.060 -1.281 1.00 79.69 100 PHE A O 1
ATOM 792 N N . LEU A 1 101 ? 12.791 -11.081 0.950 1.00 64.44 101 LEU A N 1
ATOM 793 C CA . LEU A 1 101 ? 11.485 -10.420 0.988 1.00 64.44 101 LEU A CA 1
ATOM 794 C C . LEU A 1 101 ? 11.524 -9.002 0.392 1.00 64.44 101 LEU A C 1
ATOM 796 O O . LEU A 1 101 ? 10.635 -8.630 -0.371 1.00 64.44 101 LEU A O 1
ATOM 800 N N . VAL A 1 102 ? 12.572 -8.223 0.677 1.00 71.00 102 VAL A N 1
ATOM 801 C CA . VAL A 1 102 ? 12.771 -6.898 0.063 1.00 71.00 102 VAL A CA 1
ATOM 802 C C . VAL A 1 102 ? 12.970 -7.017 -1.449 1.00 71.00 102 VAL A C 1
ATOM 804 O O . VAL A 1 102 ? 12.372 -6.249 -2.202 1.00 71.00 102 VAL A O 1
ATOM 807 N N . ALA A 1 103 ? 13.756 -7.995 -1.905 1.00 77.69 103 ALA A N 1
ATOM 808 C CA . ALA A 1 103 ? 13.953 -8.243 -3.329 1.00 77.69 103 ALA A CA 1
ATOM 809 C C . ALA A 1 103 ? 12.629 -8.587 -4.035 1.00 77.69 103 ALA A C 1
ATOM 811 O O . ALA A 1 103 ? 12.349 -8.035 -5.097 1.00 77.69 103 ALA A O 1
ATOM 812 N N . VAL A 1 104 ? 11.775 -9.417 -3.423 1.00 72.56 104 VAL A N 1
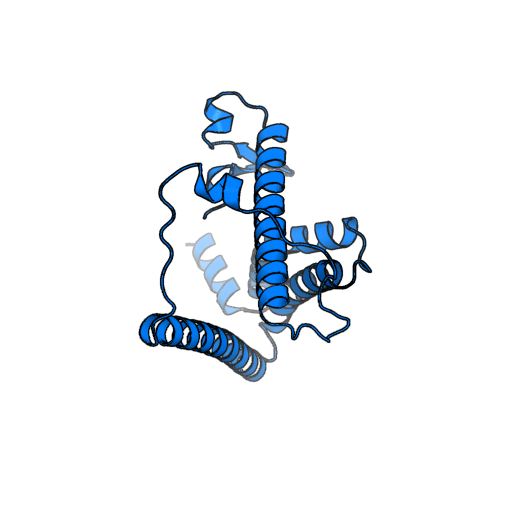ATOM 813 C CA . VAL A 1 104 ? 10.433 -9.740 -3.945 1.00 72.56 104 VAL A CA 1
ATOM 814 C C . VAL A 1 104 ? 9.562 -8.487 -4.071 1.00 72.56 104 VAL A C 1
ATOM 816 O O . VAL A 1 104 ? 8.917 -8.303 -5.101 1.00 72.56 104 VAL A O 1
ATOM 819 N N . ILE A 1 105 ? 9.573 -7.595 -3.075 1.00 72.38 105 ILE A N 1
ATOM 820 C CA . ILE A 1 105 ? 8.802 -6.341 -3.120 1.00 72.38 105 ILE A CA 1
ATOM 821 C C . ILE A 1 105 ? 9.288 -5.437 -4.258 1.00 72.38 105 ILE A C 1
ATOM 823 O O . ILE A 1 105 ? 8.471 -4.913 -5.014 1.00 72.38 105 ILE A O 1
ATOM 827 N N . ILE A 1 106 ? 10.604 -5.281 -4.422 1.00 80.00 106 ILE A N 1
ATOM 828 C CA . ILE A 1 106 ? 11.178 -4.480 -5.513 1.00 80.00 106 ILE A CA 1
ATOM 829 C C . ILE A 1 106 ? 10.792 -5.074 -6.871 1.00 80.00 106 ILE A C 1
ATOM 831 O O . ILE A 1 106 ? 10.335 -4.342 -7.748 1.00 80.00 106 ILE A O 1
ATOM 835 N N . MET A 1 107 ? 10.916 -6.395 -7.039 1.00 70.00 107 MET A N 1
ATOM 836 C CA . MET A 1 107 ? 10.510 -7.069 -8.275 1.00 70.00 107 MET A CA 1
ATOM 837 C C . MET A 1 107 ? 9.019 -6.887 -8.567 1.00 70.00 107 MET A C 1
ATOM 839 O O . MET A 1 107 ? 8.666 -6.637 -9.715 1.00 70.00 107 MET A O 1
ATOM 843 N N . ALA A 1 108 ? 8.152 -6.947 -7.553 1.00 68.25 108 ALA A N 1
ATOM 844 C CA . ALA A 1 108 ? 6.720 -6.715 -7.718 1.00 68.25 108 ALA A CA 1
ATOM 845 C C . ALA A 1 108 ? 6.423 -5.279 -8.181 1.00 68.25 108 ALA A C 1
ATOM 847 O O . ALA A 1 108 ? 5.677 -5.090 -9.138 1.00 68.25 108 ALA A O 1
ATOM 848 N N . VAL A 1 109 ? 7.051 -4.270 -7.566 1.00 77.62 109 VAL A N 1
ATOM 849 C CA . VAL A 1 109 ? 6.901 -2.861 -7.972 1.00 77.62 109 VAL A CA 1
ATOM 850 C C . VAL A 1 109 ? 7.409 -2.640 -9.398 1.00 77.62 109 VAL A C 1
ATOM 852 O O . VAL A 1 109 ? 6.738 -1.976 -10.188 1.00 77.62 109 VAL A O 1
ATOM 855 N N . MET A 1 110 ? 8.553 -3.226 -9.761 1.00 78.25 110 MET A N 1
ATOM 856 C CA . MET A 1 110 ? 9.082 -3.128 -11.124 1.00 78.25 110 MET A CA 1
ATOM 857 C C . MET A 1 110 ? 8.196 -3.844 -12.145 1.00 78.25 110 MET A C 1
ATOM 859 O O . MET A 1 110 ? 7.938 -3.285 -13.204 1.00 78.25 110 MET A O 1
ATOM 863 N N . ALA A 1 111 ? 7.697 -5.044 -11.840 1.00 69.81 111 ALA A N 1
ATOM 864 C CA . ALA A 1 111 ? 6.795 -5.784 -12.721 1.00 69.81 111 ALA A CA 1
ATOM 865 C C . ALA A 1 111 ? 5.490 -5.018 -12.948 1.00 69.81 111 ALA A C 1
ATOM 867 O O . ALA A 1 111 ? 5.038 -4.900 -14.084 1.00 69.81 111 ALA A O 1
ATOM 868 N N . ILE A 1 112 ? 4.935 -4.428 -11.887 1.00 73.69 112 ILE A N 1
ATOM 869 C CA . ILE A 1 112 ? 3.786 -3.531 -11.967 1.00 73.69 112 ILE A CA 1
ATOM 870 C C . ILE A 1 112 ? 4.125 -2.330 -12.865 1.00 73.69 112 ILE A C 1
ATOM 872 O O . ILE A 1 112 ? 3.391 -2.065 -13.810 1.00 73.69 112 ILE A O 1
ATOM 876 N N . GLY A 1 113 ? 5.259 -1.653 -12.653 1.00 80.12 113 GLY A N 1
ATOM 877 C CA . GLY A 1 113 ? 5.708 -0.514 -13.468 1.00 80.12 113 GLY A CA 1
ATOM 878 C C . GLY A 1 113 ? 5.953 -0.844 -14.947 1.00 80.12 113 GLY A C 1
ATOM 879 O O . GLY A 1 113 ? 5.605 -0.058 -15.826 1.00 80.12 113 GLY A O 1
ATOM 880 N N . LEU A 1 114 ? 6.508 -2.018 -15.246 1.00 78.19 114 LEU A N 1
ATOM 881 C CA . LEU A 1 114 ? 6.722 -2.497 -16.613 1.00 78.19 114 LEU A CA 1
ATOM 882 C C . LEU A 1 114 ? 5.413 -2.914 -17.276 1.00 78.19 114 LEU A C 1
ATOM 884 O O . LEU A 1 114 ? 5.194 -2.583 -18.437 1.00 78.19 114 LEU A O 1
ATOM 888 N N . MET 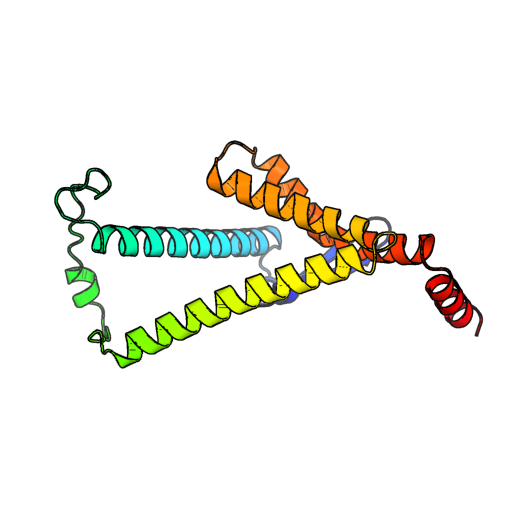A 1 115 ? 4.522 -3.581 -16.539 1.00 68.81 115 MET A N 1
ATOM 889 C CA . MET A 1 115 ? 3.160 -3.850 -16.990 1.00 68.81 115 MET A CA 1
ATOM 890 C C . MET A 1 115 ? 2.445 -2.531 -17.290 1.00 68.81 115 MET A C 1
ATOM 892 O O . MET A 1 115 ? 1.815 -2.428 -18.331 1.00 68.81 115 MET A O 1
ATOM 896 N N . PHE A 1 116 ? 2.610 -1.501 -16.454 1.00 62.31 116 PHE A N 1
ATOM 897 C CA . PHE A 1 116 ? 2.095 -0.151 -16.693 1.00 62.31 116 PHE A CA 1
ATOM 898 C C . PHE A 1 116 ? 2.671 0.484 -17.960 1.00 62.31 116 PHE A C 1
ATOM 900 O O . PHE A 1 116 ? 1.912 0.990 -18.781 1.00 62.31 116 PHE A O 1
ATOM 907 N N . LEU A 1 117 ? 3.989 0.445 -18.154 1.00 77.25 117 LEU A N 1
ATOM 908 C CA . LEU A 1 117 ? 4.634 0.972 -19.359 1.00 77.25 117 LEU A CA 1
ATOM 909 C C . LEU A 1 117 ? 4.172 0.234 -20.616 1.00 77.25 117 LEU A C 1
ATOM 911 O O . LEU A 1 117 ? 3.837 0.874 -21.609 1.00 77.25 117 LEU A O 1
ATOM 915 N N . HIS A 1 118 ? 4.108 -1.095 -20.564 1.00 72.94 118 HIS A N 1
ATOM 916 C CA . HIS A 1 118 ? 3.637 -1.928 -21.663 1.00 72.94 118 HIS A CA 1
ATOM 917 C C . HIS A 1 118 ? 2.156 -1.679 -21.962 1.00 72.94 118 HIS A C 1
ATOM 919 O O . HIS A 1 118 ? 1.782 -1.523 -23.116 1.00 72.94 118 HIS A O 1
ATOM 925 N N . LEU A 1 119 ? 1.317 -1.566 -20.934 1.00 60.59 119 LEU A N 1
ATOM 926 C CA . LEU A 1 119 ? -0.100 -1.230 -21.040 1.00 60.59 119 LEU A CA 1
ATOM 927 C C . LEU A 1 119 ? -0.290 0.157 -21.664 1.00 60.59 119 LEU A C 1
ATOM 929 O O . LEU A 1 119 ? -1.085 0.299 -22.582 1.00 60.59 119 LEU A O 1
ATOM 933 N N . VAL A 1 120 ? 0.463 1.170 -21.231 1.00 65.81 120 VAL A N 1
ATOM 934 C CA . VAL A 1 120 ? 0.407 2.527 -21.800 1.00 65.81 120 VAL A CA 1
ATOM 935 C C . VAL A 1 120 ? 0.897 2.539 -23.246 1.00 65.81 120 VAL A C 1
ATOM 937 O O . VAL A 1 120 ? 0.263 3.172 -24.085 1.00 65.81 120 VAL A O 1
ATOM 940 N N . TYR A 1 121 ? 1.983 1.827 -23.549 1.00 78.12 121 TYR A N 1
ATOM 941 C CA . TYR A 1 121 ? 2.539 1.706 -24.896 1.00 78.12 121 TYR A CA 1
ATOM 942 C C . TYR A 1 121 ? 1.579 0.985 -25.853 1.00 78.12 121 TYR A C 1
ATOM 944 O O . TYR A 1 121 ? 1.336 1.458 -26.960 1.00 78.12 121 TYR A O 1
ATOM 952 N N . THR A 1 122 ? 0.979 -0.120 -25.410 1.00 67.50 122 THR A N 1
ATOM 953 C CA . THR A 1 122 ? 0.085 -0.955 -26.222 1.00 67.50 122 THR A CA 1
ATOM 954 C C . THR A 1 122 ? -1.337 -0.379 -26.311 1.00 67.50 122 THR A C 1
ATOM 956 O O . THR A 1 122 ? -2.003 -0.550 -27.329 1.00 67.50 122 THR A O 1
ATOM 959 N N . LEU A 1 123 ? -1.825 0.338 -25.287 1.00 62.97 123 LEU A N 1
ATOM 960 C CA . LEU A 1 123 ? -3.213 0.829 -25.187 1.00 62.97 123 LEU A CA 1
ATOM 961 C C . LEU A 1 123 ? -3.334 2.360 -25.242 1.00 62.97 123 LEU A C 1
ATOM 963 O O . LEU A 1 123 ? -4.285 2.910 -24.676 1.00 62.97 123 LEU A O 1
ATOM 967 N N . GLN A 1 124 ? -2.428 3.041 -25.961 1.00 57.50 124 GLN A N 1
ATOM 968 C CA . GLN A 1 124 ? -2.287 4.508 -26.082 1.00 57.50 124 GLN A CA 1
ATOM 969 C C . GLN A 1 124 ? -3.562 5.337 -26.386 1.00 57.50 124 GLN A C 1
ATOM 971 O O . GLN A 1 124 ? -3.474 6.560 -26.461 1.00 57.50 124 GLN A O 1
ATOM 976 N N . ARG A 1 125 ? -4.763 4.759 -26.527 1.00 57.09 125 ARG A N 1
ATOM 977 C CA . ARG A 1 125 ? -6.009 5.534 -26.681 1.00 57.09 125 ARG A CA 1
ATOM 978 C C . ARG A 1 125 ? -7.191 5.184 -25.777 1.00 57.09 125 ARG A C 1
ATOM 980 O O . ARG A 1 125 ? -8.119 5.982 -25.755 1.00 57.09 125 ARG A O 1
ATOM 987 N N . GLN A 1 126 ? -7.208 4.072 -25.035 1.00 53.88 126 GLN A N 1
ATOM 988 C CA . GLN A 1 126 ? -8.449 3.649 -24.345 1.00 53.88 126 GLN A CA 1
ATOM 989 C C . GLN A 1 126 ? -8.340 3.494 -22.821 1.00 53.88 126 GLN A C 1
ATOM 991 O O . GLN A 1 126 ? -9.347 3.655 -22.139 1.00 53.88 126 GLN A O 1
ATOM 996 N N . LEU A 1 127 ? -7.142 3.264 -22.265 1.00 58.41 127 LEU A N 1
ATOM 997 C CA . LEU A 1 127 ? -6.989 2.913 -20.841 1.00 58.41 127 LEU A CA 1
ATOM 998 C C . LEU A 1 127 ? -6.226 3.940 -19.983 1.00 58.41 127 LEU A C 1
ATOM 1000 O O . LEU A 1 127 ? -6.058 3.737 -18.784 1.00 58.41 127 LEU A O 1
ATOM 1004 N N . GLY A 1 128 ? -5.777 5.056 -20.567 1.00 65.56 128 GLY A N 1
ATOM 1005 C CA . GLY A 1 128 ? -5.054 6.097 -19.825 1.00 65.56 128 GLY A CA 1
ATOM 1006 C C . GLY A 1 128 ? -5.934 6.872 -18.836 1.00 65.56 128 GLY A C 1
ATOM 1007 O O . GLY A 1 128 ? -5.466 7.260 -17.770 1.00 65.56 128 GLY A O 1
ATOM 1008 N N . MET A 1 129 ? -7.221 7.066 -19.152 1.00 67.12 129 MET A N 1
ATOM 1009 C CA . MET A 1 129 ? -8.110 7.902 -18.334 1.00 67.12 129 MET A CA 1
ATOM 1010 C C . MET A 1 129 ? -8.471 7.279 -16.967 1.00 67.12 129 MET A C 1
ATOM 1012 O O . MET A 1 129 ? -8.326 7.972 -15.959 1.00 67.12 129 MET A O 1
ATOM 1016 N N . PRO A 1 130 ? -8.848 5.986 -16.868 1.00 67.94 130 PRO A N 1
ATOM 1017 C CA . PRO A 1 130 ? -9.089 5.345 -15.570 1.00 67.94 130 PRO A CA 1
ATOM 1018 C C . PRO A 1 130 ? -7.833 5.300 -14.693 1.00 67.94 130 PRO A C 1
ATOM 1020 O O . PRO A 1 130 ? -7.901 5.400 -13.473 1.00 67.94 130 PRO A O 1
ATOM 1023 N N . LEU A 1 131 ? -6.664 5.227 -15.325 1.00 67.50 131 LEU A N 1
ATOM 1024 C CA . LEU A 1 131 ? -5.390 5.169 -14.629 1.00 67.50 131 LEU A CA 1
ATOM 1025 C C . LEU A 1 131 ? -5.033 6.471 -13.915 1.00 67.50 131 LEU A C 1
ATOM 1027 O O . LEU A 1 131 ? -4.591 6.468 -12.767 1.00 67.50 131 LEU A O 1
ATOM 1031 N N . ILE A 1 132 ? -5.254 7.592 -14.597 1.00 72.62 132 ILE A N 1
ATOM 1032 C CA . ILE A 1 132 ? -5.029 8.931 -14.051 1.00 72.62 132 ILE A CA 1
ATOM 1033 C C . ILE A 1 132 ? -5.946 9.168 -12.839 1.00 72.62 132 ILE A C 1
ATOM 1035 O O . ILE A 1 132 ? -5.503 9.737 -11.842 1.00 72.62 132 ILE A O 1
ATOM 1039 N N . LEU A 1 133 ? -7.176 8.639 -12.884 1.00 71.44 133 LEU A N 1
ATOM 1040 C CA . LEU A 1 133 ? -8.146 8.656 -11.781 1.00 71.44 133 LEU A CA 1
ATOM 1041 C C . LEU A 1 133 ? -7.690 7.887 -10.529 1.00 71.44 133 LEU A C 1
ATOM 1043 O O . LEU A 1 133 ? -8.223 8.144 -9.455 1.00 71.44 133 LEU A O 1
ATOM 1047 N N . LEU A 1 134 ? -6.715 6.980 -10.635 1.00 72.06 134 LEU A N 1
ATOM 1048 C CA . LEU A 1 134 ? -6.189 6.209 -9.501 1.00 72.06 134 LEU A CA 1
ATOM 1049 C C . LEU A 1 134 ? -4.813 6.705 -9.037 1.00 72.06 134 LEU A C 1
ATOM 1051 O O . LEU A 1 134 ? -4.547 6.779 -7.838 1.00 72.06 134 LEU A O 1
ATOM 1055 N N . ILE A 1 135 ? -3.949 7.094 -9.979 1.00 78.31 135 ILE A N 1
ATOM 1056 C CA . ILE A 1 135 ? -2.589 7.562 -9.686 1.00 78.31 135 ILE A CA 1
ATOM 1057 C C . ILE A 1 135 ? -2.606 8.943 -9.028 1.00 78.31 135 ILE A C 1
ATOM 1059 O O . ILE A 1 135 ? -1.882 9.149 -8.056 1.00 78.31 135 ILE A O 1
ATOM 1063 N N . ILE A 1 136 ? -3.428 9.882 -9.514 1.00 82.62 136 ILE A N 1
ATOM 1064 C CA . ILE A 1 136 ? -3.457 11.243 -8.958 1.00 82.62 136 ILE A CA 1
ATOM 1065 C C . ILE A 1 136 ? -3.875 11.224 -7.481 1.00 82.62 136 ILE A C 1
ATOM 1067 O O . ILE A 1 136 ? -3.104 11.730 -6.666 1.00 82.62 136 ILE A O 1
ATOM 1071 N N . PRO A 1 137 ? -4.996 10.590 -7.082 1.00 80.06 137 PRO A N 1
ATOM 1072 C CA . PRO A 1 137 ? -5.386 10.568 -5.676 1.00 80.06 137 PRO A CA 1
ATOM 1073 C C . PRO A 1 137 ? -4.369 9.881 -4.765 1.00 80.06 137 PRO A C 1
ATOM 1075 O O . PRO A 1 137 ? -4.092 10.373 -3.673 1.00 80.06 137 PRO A O 1
ATOM 1078 N N . ALA A 1 138 ? -3.762 8.782 -5.226 1.00 77.69 138 ALA A N 1
ATOM 1079 C CA . ALA A 1 138 ? -2.736 8.072 -4.471 1.00 77.69 138 ALA A CA 1
ATOM 1080 C C . ALA A 1 138 ? -1.485 8.937 -4.244 1.00 77.69 138 ALA A C 1
ATOM 1082 O O . ALA A 1 138 ? -0.961 8.981 -3.131 1.00 77.69 138 ALA A O 1
ATOM 1083 N N . LEU A 1 139 ? -1.029 9.663 -5.271 1.00 82.50 139 LEU A N 1
ATOM 1084 C CA . LEU A 1 139 ? 0.106 10.580 -5.155 1.00 82.50 139 LEU A CA 1
ATOM 1085 C C . LEU A 1 139 ? -0.226 11.805 -4.297 1.00 82.50 139 LEU A C 1
ATOM 1087 O O . LEU A 1 139 ? 0.629 12.229 -3.529 1.00 82.50 139 LEU A O 1
ATOM 1091 N N . THR A 1 140 ? -1.446 12.345 -4.379 1.00 81.38 140 THR A N 1
ATOM 1092 C CA . THR A 1 140 ? -1.906 13.462 -3.535 1.00 81.38 140 THR A CA 1
ATOM 1093 C C . THR A 1 140 ? -1.987 13.068 -2.060 1.00 81.38 140 THR A C 1
ATOM 1095 O O . THR A 1 140 ? -1.552 13.828 -1.199 1.00 81.38 140 THR A O 1
ATOM 1098 N N . MET A 1 141 ? -2.487 11.869 -1.749 1.00 81.25 141 MET A N 1
ATOM 1099 C CA . MET A 1 141 ? -2.501 11.357 -0.375 1.00 81.25 141 MET A CA 1
ATOM 1100 C C . MET A 1 141 ? -1.086 11.091 0.144 1.00 81.25 141 MET A C 1
ATOM 1102 O O . MET A 1 141 ? -0.772 11.427 1.284 1.00 81.25 141 MET A O 1
ATOM 1106 N N . LEU A 1 142 ? -0.223 10.503 -0.690 1.00 76.31 142 LEU A N 1
ATOM 1107 C CA . LEU A 1 142 ? 1.162 10.219 -0.324 1.00 76.31 142 LEU A CA 1
ATOM 1108 C C . LEU A 1 142 ? 1.965 11.506 -0.106 1.00 76.31 142 LEU A C 1
ATOM 1110 O O . LEU A 1 142 ? 2.735 11.585 0.847 1.00 76.31 142 LEU A O 1
ATOM 1114 N N . SER A 1 143 ? 1.783 12.517 -0.957 1.00 75.56 143 SER A N 1
ATOM 1115 C CA . SER A 1 143 ? 2.465 13.802 -0.812 1.00 75.56 143 SER A CA 1
ATOM 1116 C C . SER A 1 143 ? 1.983 14.555 0.423 1.00 75.56 143 SER A C 1
ATOM 1118 O O . SER A 1 143 ? 2.827 15.015 1.186 1.00 75.56 143 SER A O 1
ATOM 1120 N N . GLY A 1 144 ? 0.671 14.593 0.684 1.00 72.75 144 GLY A N 1
ATOM 1121 C CA . GLY A 1 144 ? 0.112 15.170 1.908 1.00 72.75 144 GLY A CA 1
ATOM 1122 C C . GLY A 1 144 ? 0.684 14.533 3.172 1.00 72.75 144 GLY A C 1
ATOM 1123 O O . GLY A 1 144 ? 1.057 15.243 4.097 1.00 72.75 144 GLY A O 1
ATOM 1124 N N . LEU A 1 145 ? 0.867 13.211 3.170 1.00 64.38 145 LEU A N 1
ATOM 1125 C CA . LEU A 1 145 ? 1.448 12.481 4.299 1.00 64.38 145 LEU A CA 1
ATOM 1126 C C . LEU A 1 145 ? 2.948 12.765 4.517 1.00 64.38 145 LEU A C 1
ATOM 1128 O O . LEU A 1 145 ? 3.446 12.601 5.628 1.00 64.38 145 LEU A O 1
ATOM 1132 N N . ILE A 1 146 ? 3.682 13.132 3.462 1.00 71.56 146 ILE A N 1
ATOM 1133 C CA . ILE A 1 146 ? 5.132 13.378 3.518 1.00 71.56 146 ILE A CA 1
ATOM 1134 C C . ILE A 1 146 ? 5.441 14.838 3.847 1.00 71.56 146 ILE A C 1
ATOM 1136 O O . ILE A 1 146 ? 6.380 15.108 4.595 1.00 71.56 146 ILE A O 1
ATOM 1140 N N . THR A 1 147 ? 4.717 15.779 3.241 1.00 77.06 147 THR A N 1
ATOM 1141 C CA . THR A 1 147 ? 5.070 17.203 3.282 1.00 77.06 147 THR A CA 1
ATOM 1142 C C . THR A 1 147 ? 4.167 18.034 4.181 1.00 77.06 147 THR A C 1
ATOM 1144 O O . THR A 1 147 ? 4.498 19.194 4.408 1.00 77.06 147 THR A O 1
ATOM 1147 N N . ASP A 1 148 ? 3.033 17.488 4.643 1.00 74.81 148 ASP A N 1
ATOM 1148 C CA . ASP A 1 148 ? 1.967 18.220 5.354 1.00 74.81 148 ASP A CA 1
ATOM 1149 C C . ASP A 1 148 ? 1.451 19.461 4.591 1.00 74.81 148 ASP A C 1
ATOM 1151 O O . ASP A 1 148 ? 0.701 20.282 5.113 1.00 74.81 148 ASP A O 1
ATOM 1155 N N . ALA A 1 149 ? 1.836 19.615 3.318 1.00 85.62 149 ALA A N 1
ATOM 1156 C CA . ALA A 1 149 ? 1.501 20.776 2.499 1.00 85.62 149 ALA A CA 1
ATOM 1157 C C . ALA A 1 149 ? 0.095 20.677 1.893 1.00 85.62 149 ALA A C 1
ATOM 1159 O O . ALA A 1 149 ? -0.415 21.655 1.345 1.00 85.62 149 ALA A O 1
ATOM 1160 N N . VAL A 1 150 ? -0.517 19.489 1.950 1.00 82.38 150 VAL A N 1
ATOM 1161 C CA . VAL A 1 150 ? -1.852 19.233 1.413 1.00 82.38 150 VAL A CA 1
ATOM 1162 C C . VAL A 1 150 ? -2.840 19.191 2.579 1.00 82.38 150 VAL A C 1
ATOM 1164 O O . VAL A 1 150 ? -2.718 18.315 3.436 1.00 82.38 150 VAL A O 1
ATOM 1167 N N . PRO A 1 151 ? -3.826 20.101 2.623 1.00 87.69 151 PRO A N 1
ATOM 1168 C CA . PRO A 1 151 ? -4.813 20.125 3.690 1.00 87.69 151 PRO A CA 1
ATOM 1169 C C . PRO A 1 151 ? -5.641 18.835 3.704 1.00 87.69 151 PRO A C 1
ATOM 1171 O O . PRO A 1 151 ? -5.897 18.211 2.666 1.00 87.69 151 PRO A O 1
ATOM 1174 N N . PHE A 1 152 ? -6.059 18.432 4.903 1.00 71.38 152 PHE A N 1
ATOM 1175 C CA . PHE A 1 152 ? -6.739 17.162 5.158 1.00 71.38 152 PHE A CA 1
ATOM 1176 C C . PHE A 1 152 ? -7.983 16.961 4.278 1.00 71.38 152 PHE A C 1
ATOM 1178 O O . PHE A 1 152 ? -8.231 15.855 3.802 1.00 71.38 152 PHE A O 1
ATOM 1185 N N . GLU A 1 153 ? -8.728 18.025 3.992 1.00 85.00 153 GLU A N 1
ATOM 1186 C CA . GLU A 1 153 ? -9.930 18.029 3.158 1.00 85.00 153 GLU A CA 1
ATOM 1187 C C . GLU A 1 153 ? -9.630 17.593 1.718 1.00 85.00 153 GLU A C 1
ATOM 1189 O O . GLU A 1 153 ? -10.428 16.881 1.102 1.00 85.00 153 GLU A O 1
ATOM 1194 N N . ILE A 1 154 ? -8.461 17.965 1.186 1.00 83.56 154 ILE A N 1
ATOM 1195 C CA . ILE A 1 154 ? -8.016 17.564 -0.154 1.00 83.56 154 ILE A CA 1
ATOM 1196 C C . ILE A 1 154 ? -7.595 16.090 -0.150 1.00 83.56 154 ILE A C 1
ATOM 1198 O O . ILE A 1 154 ? -7.972 15.350 -1.058 1.00 83.56 154 ILE A O 1
ATOM 1202 N N . CYS A 1 155 ? -6.894 15.628 0.888 1.00 74.19 155 CYS A N 1
ATOM 1203 C CA . CYS A 1 155 ? -6.540 14.213 1.049 1.00 74.19 155 CYS A CA 1
ATOM 1204 C C . CYS A 1 155 ? -7.780 13.319 1.212 1.00 74.19 155 CYS A C 1
ATOM 1206 O O . CYS A 1 155 ? -7.853 12.246 0.613 1.00 74.19 155 CYS A O 1
ATOM 1208 N N . LEU A 1 156 ? -8.777 13.775 1.974 1.00 74.69 156 LEU A N 1
ATOM 1209 C CA . LEU A 1 156 ? -10.055 13.091 2.148 1.00 74.69 156 LEU A CA 1
ATOM 1210 C C . LEU A 1 156 ? -10.836 13.035 0.830 1.00 74.69 156 LEU A C 1
ATOM 1212 O O . LEU A 1 156 ? -11.352 11.982 0.466 1.00 74.69 156 LEU A O 1
ATOM 1216 N N . SER A 1 157 ? -10.871 14.137 0.080 1.00 78.25 157 SER A N 1
ATOM 1217 C CA . SER A 1 157 ? -11.518 14.188 -1.237 1.00 78.25 157 SER A CA 1
ATOM 1218 C C . SER A 1 157 ? -10.838 13.255 -2.246 1.00 78.25 157 SER A C 1
ATOM 1220 O O . SER A 1 157 ? -11.517 12.536 -2.975 1.00 78.25 157 SER A O 1
ATOM 1222 N N . ALA A 1 158 ? -9.501 13.205 -2.250 1.00 78.88 158 ALA A N 1
ATOM 1223 C CA . ALA A 1 158 ? -8.722 12.270 -3.059 1.00 78.88 158 ALA A CA 1
ATOM 1224 C C . ALA A 1 158 ? -9.031 10.810 -2.685 1.00 78.88 158 ALA A C 1
ATOM 1226 O O . ALA A 1 158 ? -9.314 9.988 -3.556 1.00 78.88 158 ALA A O 1
ATOM 1227 N N . TYR A 1 159 ? -9.076 10.491 -1.391 1.00 76.75 159 TYR A N 1
ATOM 1228 C CA . TYR A 1 159 ? -9.466 9.162 -0.924 1.00 76.75 159 TYR A CA 1
ATOM 1229 C C . TYR A 1 159 ? -10.877 8.773 -1.390 1.00 76.75 159 TYR A C 1
ATOM 1231 O O . TYR A 1 159 ? -11.086 7.661 -1.874 1.00 76.75 159 TYR A O 1
ATOM 1239 N N . LEU A 1 160 ? -11.830 9.707 -1.326 1.00 78.31 160 LEU A N 1
ATOM 1240 C CA . LEU A 1 160 ? -13.201 9.504 -1.800 1.00 78.31 160 LEU A CA 1
ATOM 1241 C C . LEU A 1 160 ? -13.308 9.353 -3.324 1.00 78.31 160 LEU A C 1
ATOM 1243 O 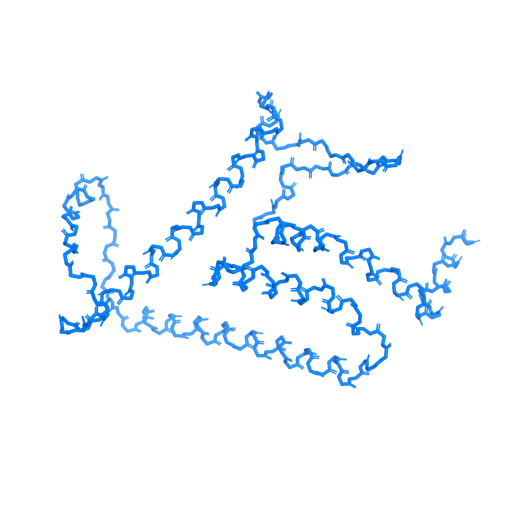O . LEU A 1 160 ? -14.306 8.809 -3.786 1.00 78.31 160 LEU A O 1
ATOM 1247 N N . MET A 1 161 ? -12.302 9.758 -4.109 1.00 73.81 161 MET A N 1
ATOM 1248 C CA . MET A 1 161 ? -12.268 9.505 -5.556 1.00 73.81 161 MET A CA 1
ATOM 1249 C C . MET A 1 161 ? -11.931 8.049 -5.910 1.00 73.81 161 MET A C 1
ATOM 1251 O O . MET A 1 161 ? -12.351 7.573 -6.965 1.00 73.81 161 MET A O 1
ATOM 1255 N N . LEU A 1 162 ? -11.229 7.314 -5.039 1.00 71.69 162 LEU A N 1
ATOM 1256 C CA . LEU A 1 162 ? -10.852 5.914 -5.288 1.00 71.69 162 LEU A CA 1
ATOM 1257 C C . LEU A 1 162 ? -12.074 4.981 -5.465 1.00 71.69 162 LEU A C 1
ATOM 1259 O O . LEU A 1 162 ? -12.070 4.198 -6.414 1.00 71.69 162 LEU A O 1
ATOM 1263 N N . PRO A 1 163 ? -13.152 5.073 -4.658 1.00 75.56 163 PRO A N 1
ATOM 1264 C CA . PRO A 1 163 ? -14.401 4.340 -4.895 1.00 75.56 163 PRO A CA 1
ATOM 1265 C C . PRO A 1 163 ? -15.086 4.631 -6.239 1.00 75.56 163 PRO A C 1
ATOM 1267 O O . PRO A 1 163 ? -15.784 3.767 -6.767 1.00 75.56 163 PRO A O 1
ATOM 1270 N N . PHE A 1 164 ? -14.891 5.822 -6.815 1.00 74.88 164 PHE A N 1
ATOM 1271 C CA . PHE A 1 164 ? -15.478 6.184 -8.111 1.00 74.88 164 PHE A CA 1
ATOM 1272 C C . PHE A 1 164 ? -14.671 5.662 -9.304 1.00 74.88 164 PHE A C 1
ATOM 1274 O O . PHE A 1 164 ? -15.193 5.634 -10.419 1.00 74.88 164 PHE A O 1
ATOM 1281 N N . HIS A 1 165 ? -13.436 5.196 -9.094 1.00 74.56 165 HIS A N 1
ATOM 1282 C CA . HIS A 1 165 ? -12.601 4.593 -10.135 1.00 74.56 165 HIS A CA 1
ATOM 1283 C C . HIS A 1 165 ? -13.310 3.481 -10.940 1.00 74.56 165 HIS A C 1
ATOM 1285 O O . HIS A 1 165 ? -13.343 3.597 -12.165 1.00 74.56 165 HIS A O 1
ATOM 1291 N N . PRO A 1 166 ? -13.916 2.435 -10.335 1.00 71.31 166 PRO A N 1
ATOM 1292 C CA . PRO A 1 166 ? -14.619 1.394 -11.093 1.00 71.31 166 PRO A CA 1
ATOM 1293 C C . PRO A 1 166 ? -15.814 1.931 -11.896 1.00 71.31 166 PRO A C 1
ATOM 1295 O O . PRO A 1 166 ? -16.057 1.469 -13.009 1.00 71.31 166 PRO A O 1
ATOM 1298 N N . ILE A 1 167 ? -16.526 2.942 -11.384 1.00 78.69 167 ILE A N 1
ATOM 1299 C CA . ILE A 1 167 ? -17.638 3.590 -12.100 1.00 78.69 167 ILE A CA 1
ATOM 1300 C C . ILE A 1 167 ? -17.104 4.360 -13.311 1.00 78.69 167 ILE A C 1
ATOM 1302 O O . ILE A 1 167 ? -17.598 4.183 -14.425 1.00 78.69 167 ILE A O 1
ATOM 1306 N N . GLY A 1 168 ? -16.063 5.171 -13.111 1.00 76.38 168 GLY A N 1
ATOM 1307 C CA . GLY A 1 168 ? -15.392 5.899 -14.185 1.00 76.38 168 GLY A CA 1
ATOM 1308 C C . GLY A 1 168 ? -14.835 4.956 -15.250 1.00 76.38 168 GLY A C 1
ATOM 1309 O O . GLY A 1 168 ? -15.038 5.183 -16.438 1.00 76.38 168 GLY A O 1
ATOM 1310 N N . HIS A 1 169 ? -14.219 3.849 -14.837 1.00 72.62 169 HIS A N 1
ATOM 1311 C CA . HIS A 1 169 ? -13.714 2.814 -15.735 1.00 72.62 169 HIS A CA 1
ATOM 1312 C C . HIS A 1 169 ? -14.836 2.197 -16.580 1.00 72.62 169 HIS A C 1
ATOM 1314 O O . HIS A 1 169 ? -14.711 2.116 -17.800 1.00 72.62 169 HIS A O 1
ATOM 1320 N N . ASN A 1 170 ? -15.962 1.832 -15.965 1.00 78.25 170 ASN A N 1
ATOM 1321 C CA . ASN A 1 170 ? -17.097 1.243 -16.678 1.00 78.25 170 ASN A CA 1
ATOM 1322 C C . ASN A 1 170 ? -17.768 2.234 -17.639 1.00 78.25 170 ASN A C 1
ATOM 1324 O O . ASN A 1 170 ? -18.113 1.855 -18.757 1.00 78.25 170 ASN A O 1
ATOM 1328 N N . LEU A 1 171 ? -17.897 3.508 -17.257 1.00 84.44 171 LEU A N 1
ATOM 1329 C CA . LEU A 1 171 ? -18.393 4.560 -18.150 1.00 84.44 171 LEU A CA 1
ATOM 1330 C C . LEU A 1 171 ? -17.460 4.773 -19.343 1.00 84.44 171 LEU A C 1
ATOM 1332 O O . LEU A 1 171 ? -17.922 4.859 -20.480 1.00 84.44 171 LEU A O 1
ATOM 1336 N N . VAL A 1 172 ? -16.148 4.812 -19.107 1.00 79.62 172 VAL A N 1
ATOM 1337 C CA . VAL A 1 172 ? -15.152 4.951 -20.174 1.00 79.62 172 VAL A CA 1
ATOM 1338 C C . VAL A 1 172 ? -15.199 3.749 -21.115 1.00 79.62 172 VAL A C 1
ATOM 1340 O O . VAL A 1 172 ? -15.259 3.951 -22.324 1.00 79.62 172 VAL A O 1
ATOM 1343 N N . LEU A 1 173 ? -15.258 2.517 -20.602 1.00 76.69 173 LEU A N 1
ATOM 1344 C CA . LEU A 1 173 ? -15.415 1.317 -21.434 1.00 76.69 173 LEU A CA 1
ATOM 1345 C C . LEU A 1 173 ? -16.700 1.362 -22.271 1.00 76.69 173 LEU A C 1
ATOM 1347 O O . LEU A 1 173 ? -16.681 1.037 -23.458 1.00 76.69 173 LEU A O 1
ATOM 1351 N N . LEU A 1 174 ? -17.808 1.819 -21.686 1.00 83.56 174 LEU A N 1
ATOM 1352 C CA . LEU A 1 174 ? -19.087 1.954 -22.380 1.00 83.56 174 LEU A CA 1
ATOM 1353 C C . LEU A 1 174 ? -19.037 3.013 -23.491 1.00 83.56 174 LEU A C 1
ATOM 1355 O O . LEU A 1 174 ? -19.557 2.790 -24.586 1.00 83.56 174 LEU A O 1
ATOM 1359 N N . VAL A 1 175 ? -18.368 4.144 -23.265 1.00 84.31 175 VAL A N 1
ATOM 1360 C CA . VAL A 1 175 ? -18.230 5.226 -24.257 1.00 84.31 175 VAL A CA 1
ATOM 1361 C C . VAL A 1 175 ? -17.220 4.873 -25.349 1.00 84.31 175 VAL A C 1
ATOM 1363 O O . VAL A 1 175 ? -17.460 5.124 -26.533 1.00 84.31 175 VAL A O 1
ATOM 1366 N N . VAL A 1 176 ? -16.100 4.256 -24.987 1.00 79.31 176 VAL A N 1
ATOM 1367 C CA . VAL A 1 176 ? -14.943 4.108 -25.874 1.00 79.31 176 VAL A CA 1
ATOM 1368 C C . VAL A 1 176 ? -14.953 2.784 -26.635 1.00 79.31 176 VAL A C 1
ATOM 1370 O O . VAL A 1 176 ? -14.505 2.757 -27.781 1.00 79.31 176 VAL A O 1
ATOM 1373 N N . THR A 1 177 ? -15.494 1.702 -26.069 1.00 81.44 177 THR A N 1
ATOM 1374 C CA . THR A 1 177 ? -15.368 0.350 -26.636 1.00 81.44 177 THR A CA 1
ATOM 1375 C C . THR A 1 177 ? -16.689 -0.121 -27.269 1.00 81.44 177 THR A C 1
ATOM 1377 O O . THR A 1 177 ? -17.604 -0.549 -26.563 1.00 81.44 177 THR A O 1
ATOM 1380 N N . PRO A 1 178 ? -16.820 -0.125 -28.614 1.00 86.00 178 PRO A N 1
ATOM 1381 C CA . PRO A 1 178 ? -18.064 -0.518 -29.285 1.00 86.00 178 PRO A CA 1
ATOM 1382 C C . PRO A 1 178 ? -18.451 -1.978 -29.034 1.00 86.00 178 PRO A C 1
ATOM 1384 O O . PRO A 1 178 ? -19.635 -2.294 -28.980 1.00 86.00 178 PRO A O 1
ATOM 1387 N N . ALA A 1 179 ? -17.462 -2.858 -28.855 1.00 83.12 179 ALA A N 1
ATOM 1388 C CA . ALA A 1 179 ? -17.690 -4.260 -28.518 1.00 83.12 179 ALA A CA 1
ATOM 1389 C C . ALA A 1 179 ? -18.362 -4.419 -27.142 1.00 83.12 179 ALA A C 1
ATOM 1391 O O . ALA A 1 179 ? -19.303 -5.194 -27.016 1.00 83.12 179 ALA A O 1
ATOM 1392 N N . TYR A 1 180 ? -17.953 -3.624 -26.145 1.00 82.94 180 TYR A N 1
ATOM 1393 C CA . TYR A 1 180 ? -18.567 -3.632 -24.815 1.00 82.94 180 TYR A CA 1
ATOM 1394 C C . TYR A 1 180 ? -20.024 -3.150 -24.865 1.00 82.94 180 TYR A C 1
ATOM 1396 O O . TYR A 1 180 ? -20.896 -3.740 -24.234 1.00 82.94 180 TYR A O 1
ATOM 1404 N N . ARG A 1 181 ? -20.325 -2.145 -25.704 1.00 93.69 181 ARG A N 1
ATOM 1405 C CA . ARG A 1 181 ? -21.713 -1.718 -25.954 1.00 93.69 181 ARG A CA 1
ATOM 1406 C C . ARG A 1 181 ? -22.565 -2.800 -26.605 1.00 93.69 181 ARG A C 1
ATOM 1408 O O . ARG A 1 181 ? -23.706 -2.975 -26.199 1.00 93.69 181 ARG A O 1
ATOM 1415 N N . ARG A 1 182 ? -22.032 -3.504 -27.611 1.00 92.19 182 ARG A N 1
ATOM 1416 C CA . ARG A 1 182 ? -22.755 -4.602 -28.276 1.00 92.19 182 ARG A CA 1
ATOM 1417 C C . ARG A 1 182 ? -23.065 -5.734 -27.302 1.00 92.19 182 ARG A C 1
ATOM 1419 O O . ARG A 1 182 ? -24.202 -6.171 -27.262 1.00 92.19 182 ARG A O 1
ATOM 1426 N N . PHE A 1 183 ? -22.102 -6.107 -26.462 1.00 93.25 183 PHE A N 1
ATOM 1427 C CA . PHE A 1 183 ? -22.305 -7.105 -25.413 1.00 93.25 183 PHE A CA 1
ATOM 1428 C C . PHE A 1 183 ? -23.424 -6.711 -24.434 1.00 93.25 183 PHE A C 1
ATOM 1430 O O . PHE A 1 183 ? -24.349 -7.484 -24.216 1.00 93.25 183 PHE A O 1
ATOM 1437 N N . ILE A 1 184 ? -23.386 -5.486 -23.890 1.00 92.75 184 ILE A N 1
ATOM 1438 C CA . ILE A 1 184 ? -24.447 -4.979 -22.999 1.00 92.75 184 ILE A CA 1
ATOM 1439 C C . ILE A 1 184 ? -25.807 -5.004 -23.716 1.00 92.75 184 ILE A C 1
ATOM 1441 O O . ILE A 1 184 ? -26.804 -5.405 -23.125 1.00 92.75 184 ILE A O 1
ATOM 1445 N N . TRP A 1 185 ? -25.851 -4.590 -24.985 1.00 96.06 185 TRP A N 1
ATOM 1446 C CA . TRP A 1 185 ? -27.079 -4.573 -25.779 1.00 96.06 185 TRP A CA 1
ATOM 1447 C C . TRP A 1 185 ? -27.664 -5.976 -25.986 1.00 96.06 185 TRP A C 1
ATOM 1449 O O . TRP A 1 185 ? -28.864 -6.167 -25.802 1.00 96.06 185 TRP A O 1
ATOM 1459 N N . GLU A 1 186 ? -26.827 -6.961 -26.314 1.00 96.00 186 GLU A N 1
ATOM 1460 C CA . GLU A 1 186 ? -27.230 -8.366 -26.457 1.00 96.00 186 GLU A CA 1
ATOM 1461 C C . GLU A 1 186 ? -27.780 -8.932 -25.140 1.00 96.00 186 GLU A C 1
ATOM 1463 O O . GLU A 1 186 ? -28.830 -9.562 -25.153 1.00 96.00 186 GLU A O 1
ATOM 1468 N N . CYS A 1 187 ? -27.160 -8.632 -23.994 1.00 93.12 187 CYS A N 1
ATOM 1469 C CA . CYS A 1 187 ? -27.667 -9.057 -22.682 1.00 93.12 187 CYS A CA 1
ATOM 1470 C C . CYS A 1 187 ? -28.995 -8.402 -22.270 1.00 93.12 187 CYS A C 1
ATOM 1472 O O . CYS A 1 187 ? -29.698 -8.947 -21.428 1.00 93.12 187 CYS A O 1
ATOM 1474 N N . VAL A 1 188 ? -29.309 -7.210 -22.787 1.00 95.81 188 VAL A N 1
ATOM 1475 C CA . VAL A 1 188 ? -30.559 -6.495 -22.467 1.00 95.81 188 VAL A CA 1
ATOM 1476 C C . VAL A 1 188 ? -31.709 -6.925 -23.382 1.00 95.81 188 VAL A C 1
ATOM 1478 O O . VAL A 1 188 ? -32.870 -6.808 -22.996 1.00 95.81 188 VAL A O 1
ATOM 1481 N N . THR A 1 189 ? -31.403 -7.371 -24.603 1.00 95.81 189 THR A N 1
ATOM 1482 C CA . THR A 1 189 ? -32.407 -7.664 -25.641 1.00 95.81 189 THR A CA 1
ATOM 1483 C C . THR A 1 189 ? -32.653 -9.153 -25.887 1.00 95.81 189 THR A C 1
ATOM 1485 O O . THR A 1 189 ? -33.668 -9.477 -26.506 1.00 95.81 189 THR A O 1
ATOM 1488 N N . GLY A 1 190 ? -31.759 -10.035 -25.427 1.00 79.75 190 GLY A N 1
ATOM 1489 C CA . GLY A 1 190 ? -31.920 -11.495 -25.442 1.00 79.75 190 GLY A CA 1
ATOM 1490 C C . GLY A 1 190 ? -32.514 -12.034 -24.150 1.00 79.75 190 GLY A C 1
ATOM 1491 O O . GLY A 1 190 ? -33.297 -13.003 -24.250 1.00 79.75 190 GLY A O 1
#

Secondary structure (DSSP, 8-state):
--GGGTEEEEE-SSSEEEEE-SHHHHTT--HHHHHHHHHHHHHHHHHHHHHHHHHHHHHHS-TT-TTS-SS----THHHHTSS--------HHHHHHHHHHHHHHHHHHHHHHHHHHHHHHHTTTTSHHHHHHHHHHHHHHHHHHHHS-S-HHHHHHHHHHGGGHHHHHHHHHHHH-HHHHHHHHHHHH-

Foldseek 3Di:
DDPVQFWDWDDDPPDTDTDGPHPCVVVVNDPVVVVVVVVVVVVVVVVVVVVVVLVVVLVVDDPPDPSNPPDDPPPCVVVVPPDDDDDDDDDVVVVVVVVVVVVVVVVVVVVVVVVVVVCCVVVVDQPVVLVCLLVVLVVLLVCCVVPVPRDPVSNVVSVVSNVCSVVVSVVSCCVPPVVVVVVVVVVVPD

Organism: NCBI:txid1538716

Radius of gyration: 24.0 Å; chains: 1; bounding box: 61×38×63 Å

InterPro domains:
  IPR019429 7TM GPCR, serpentine chemoreceptor class i (Sri) [PF10327] (2-73)
  IPR053220 Nematode receptor-like serpentine class H [PTHR22941] (2-188)

pLDDT: mean 70.71, std 12.08, range [33.97, 96.06]

Sequence (190 aa):
VSIDVLFEPIPLFPAYCGYCVGFLCQLGVPLQYSLAAAVFLLANVGVAIVVCCLYRHQTILLSTSSFKLKTFYPDISWIRRRGTYVAYNRTPVIVGIFIFLVAVIIMAVMAIGLMFLHLVYTLQRQLGMPLILLIIPALTMLSGLITDAVPFEICLSAYLMLPFHPIGHNLVLLVVTPAYRRFIWECVTG